Protein AF-Q4RWG4-F1 (afdb_monomer_lite)

InterPro domains:
  IPR033551 Dynein regulatory complex subunit 7 [PTHR35249] (1-152)
  IPR056291 Dynein regulatory complex subunit 7, MORN domain [PF24667] (21-151)
  IPR056292 Dynein regulatory complex subunit 7, C-terminal [PF24671] (231-308)

Radius of gyration: 29.11 Å; chains: 1; bounding box: 70×71×77 Å

pLDDT: mean 80.51, std 14.35, range [32.25, 97.0]

Sequence (309 aa):
MPQPWSRCIIISKKDLEQRYPGGKKVTHYKRAKLEKFGLYLQPDGLLTRLTTYKDLSCTEVELVKEWYQGRNDHLEHREFNQVLQVTTEHFQPGRRCHLLLHRFSESEHEMEFNSSARADSLVRRVLSKSAITETFKGRFDFLHYRQVTFSIPDGLSDVQHIPLKVDPSVKPLSRLALYRILQDLLKHENSAVENAKDSRNETAEQQEWQLDHVDDYLVPHLIDLDFPETLSPTDFDNIIAKCLQEFKESRKAVVNFLKEHHKKLREKQRWYQQNQDFLSKEAVEEYRDYCSEKTLILKVVQARLERYC

Secondary structure (DSSP, 8-state):
-PPPSS------HHHHHTTSGGGEEEEEETTEEEEEE-TTTSTT-EEEEEEEESSTTS-SEEEEEEEE-S-TT-EEEEEEETTTTEEEEEE-TT-GGGEEEEEE-SSEEEEEE-TTT-TT-EEEEEEETTEEEEEESS-TT---EEEEE-PPPSSS-----------TTPPPPPHHHHHHHHHHHHHHHHHHHHHHHHHHHHHHHHHHHHHHT---TTHHHHHTTT--SS--HHHHHHHHHHHHHHHHHHHHHHHHHHHHHHHHHHHHHHHHHHHGGG--HHHHHHHHHHHHHHHHHHHHHHHHHHH--

Structure (mmCIF, N/CA/C/O backbone):
data_AF-Q4RWG4-F1
#
_entry.id   AF-Q4RWG4-F1
#
loop_
_atom_site.group_PDB
_atom_site.id
_atom_site.type_symbol
_atom_site.label_atom_id
_atom_site.label_alt_id
_atom_site.label_comp_id
_atom_site.label_asym_id
_atom_site.label_entity_id
_atom_site.label_seq_id
_atom_site.pdbx_PDB_ins_code
_atom_site.Cartn_x
_atom_site.Cartn_y
_atom_site.Cartn_z
_atom_site.occupancy
_atom_site.B_iso_or_equiv
_atom_site.auth_seq_id
_atom_site.auth_comp_id
_atom_site.auth_asym_id
_atom_site.auth_atom_id
_atom_site.pdbx_PDB_model_num
ATOM 1 N N . MET A 1 1 ? 13.897 -24.418 34.667 1.00 61.41 1 MET A N 1
ATOM 2 C CA . MET A 1 1 ? 13.696 -23.023 35.124 1.00 61.41 1 MET A CA 1
ATOM 3 C C . MET A 1 1 ? 12.555 -22.986 36.135 1.00 61.41 1 MET A C 1
ATOM 5 O O . MET A 1 1 ? 11.675 -23.831 36.008 1.00 61.41 1 MET A O 1
ATOM 9 N N . PRO A 1 2 ? 12.552 -22.081 37.133 1.00 72.88 2 PRO A N 1
ATOM 10 C CA . PRO A 1 2 ? 11.379 -21.878 37.987 1.00 72.88 2 PRO A CA 1
ATOM 11 C C . PRO A 1 2 ? 10.200 -21.333 37.165 1.00 72.88 2 PRO A C 1
ATOM 13 O O . PRO A 1 2 ? 10.413 -20.708 36.125 1.00 72.88 2 PRO A O 1
ATOM 16 N N . GLN A 1 3 ? 8.965 -21.581 37.615 1.00 73.38 3 GLN A N 1
ATOM 17 C CA . GLN A 1 3 ? 7.780 -21.050 36.937 1.00 73.38 3 GLN A CA 1
ATOM 18 C C . GLN A 1 3 ? 7.801 -19.511 36.926 1.00 73.38 3 GLN A C 1
ATOM 20 O O . GLN A 1 3 ? 8.195 -18.900 37.927 1.00 73.38 3 GLN A O 1
ATOM 25 N N . PRO A 1 4 ? 7.386 -18.878 35.812 1.00 77.31 4 PRO A N 1
ATOM 26 C CA . PRO A 1 4 ? 7.241 -17.433 35.756 1.00 77.31 4 PRO A CA 1
ATOM 27 C C . PRO A 1 4 ? 6.240 -16.965 36.817 1.00 77.31 4 PRO A C 1
ATOM 29 O O . PRO A 1 4 ? 5.254 -17.634 37.119 1.00 77.31 4 PRO A O 1
ATOM 32 N N . TRP A 1 5 ? 6.520 -15.801 37.399 1.00 81.50 5 TRP A N 1
ATOM 33 C CA . TRP A 1 5 ? 5.761 -15.240 38.521 1.00 81.50 5 TRP A CA 1
ATOM 34 C C . TRP A 1 5 ? 4.376 -14.721 38.106 1.00 81.50 5 TRP A C 1
ATOM 36 O O . TRP A 1 5 ? 3.554 -14.380 38.954 1.00 81.50 5 TRP A O 1
ATOM 46 N N . SER A 1 6 ? 4.106 -14.673 36.802 1.00 82.50 6 SER A N 1
ATOM 47 C CA . SER A 1 6 ? 2.816 -14.339 36.217 1.00 82.50 6 SER A CA 1
ATOM 48 C C . SER A 1 6 ? 2.193 -15.559 35.543 1.00 82.50 6 SER A C 1
ATOM 50 O O . SER A 1 6 ? 2.868 -16.387 34.930 1.00 82.50 6 SER A O 1
ATOM 52 N N . ARG A 1 7 ? 0.863 -15.648 35.629 1.00 79.06 7 ARG A N 1
ATOM 53 C CA . ARG A 1 7 ? 0.085 -16.533 34.758 1.00 79.06 7 ARG A CA 1
ATOM 54 C C . ARG A 1 7 ? 0.130 -15.991 33.330 1.00 79.06 7 ARG A C 1
ATOM 56 O O . ARG A 1 7 ? 0.281 -14.785 33.133 1.00 79.06 7 ARG A O 1
ATOM 63 N N . CYS A 1 8 ? -0.029 -16.881 32.353 1.00 77.25 8 CYS A N 1
ATOM 64 C CA . CYS A 1 8 ? -0.222 -16.478 30.965 1.00 77.25 8 CYS A CA 1
ATOM 65 C C . CYS A 1 8 ? -1.399 -15.492 30.879 1.00 77.25 8 CYS A C 1
ATOM 67 O O . CYS A 1 8 ? -2.443 -15.712 31.500 1.00 77.25 8 CYS A O 1
ATOM 69 N N . ILE A 1 9 ? -1.206 -14.387 30.161 1.00 82.88 9 ILE A N 1
ATOM 70 C CA . ILE A 1 9 ? -2.263 -13.405 29.929 1.00 82.88 9 ILE A CA 1
ATOM 71 C C . ILE A 1 9 ? -3.159 -13.982 28.837 1.00 82.88 9 ILE A C 1
ATOM 73 O O . ILE A 1 9 ? -2.766 -14.036 27.677 1.00 82.88 9 ILE A O 1
ATOM 77 N N . ILE A 1 10 ? -4.356 -14.422 29.219 1.00 83.81 10 ILE A N 1
ATOM 78 C CA . ILE A 1 10 ? -5.364 -14.931 28.288 1.00 83.81 10 ILE A CA 1
ATOM 79 C C . ILE A 1 10 ? -6.312 -13.777 27.982 1.00 83.81 10 ILE A C 1
ATOM 81 O O . ILE A 1 10 ? -7.025 -13.312 28.870 1.00 83.81 10 ILE A O 1
ATOM 85 N N . ILE A 1 11 ? -6.301 -13.298 26.740 1.00 83.69 11 ILE A N 1
ATOM 86 C CA . ILE A 1 11 ? -7.230 -12.268 26.271 1.00 83.69 11 ILE A CA 1
ATOM 87 C C . ILE A 1 11 ? -8.361 -12.982 25.540 1.00 83.69 11 ILE A C 1
ATOM 89 O O . ILE A 1 11 ? -8.136 -13.591 24.496 1.00 83.69 11 ILE A O 1
ATOM 93 N N . SER A 1 12 ? -9.577 -12.937 26.084 1.00 86.06 12 SER A N 1
ATOM 94 C CA . SER A 1 12 ? -10.712 -13.592 25.435 1.00 86.06 12 SER A CA 1
ATOM 95 C C . SER A 1 12 ? -11.192 -12.793 24.220 1.00 86.06 12 SER A C 1
ATOM 97 O O . SER A 1 12 ? -11.030 -11.573 24.149 1.00 86.06 12 SER A O 1
ATOM 99 N N . LYS A 1 13 ? -11.876 -13.455 23.278 1.00 83.75 13 LYS A N 1
ATOM 100 C CA . LYS A 1 13 ? -12.550 -12.772 22.158 1.00 83.75 13 LYS A CA 1
ATOM 101 C C . LYS A 1 13 ? -13.472 -11.647 22.644 1.00 83.75 13 LYS A C 1
ATOM 103 O O . LYS A 1 13 ? -13.486 -10.564 22.069 1.00 83.75 13 LYS A O 1
ATOM 108 N N . LYS A 1 14 ? -14.189 -11.888 23.744 1.00 84.25 14 LYS A N 1
ATOM 109 C CA . LYS A 1 14 ? -15.074 -10.902 24.368 1.00 84.25 14 LYS A CA 1
ATOM 110 C C . LYS A 1 14 ? -14.303 -9.669 24.847 1.00 84.25 14 LYS A C 1
ATOM 112 O O . LYS A 1 14 ? -14.788 -8.560 24.666 1.00 84.25 14 LYS A O 1
ATOM 117 N N . ASP A 1 15 ? -13.103 -9.840 25.401 1.00 83.75 15 ASP A N 1
ATOM 118 C CA . ASP A 1 15 ? -12.259 -8.715 25.830 1.00 83.75 15 ASP A CA 1
ATOM 119 C C . ASP A 1 15 ? -11.756 -7.895 24.632 1.00 83.75 15 ASP A C 1
ATOM 121 O O . ASP A 1 15 ? -11.675 -6.668 24.703 1.00 83.75 15 ASP A O 1
ATOM 125 N N . LEU A 1 16 ? -11.472 -8.555 23.504 1.00 82.12 16 LEU A N 1
ATOM 126 C CA . LEU A 1 16 ? -11.077 -7.899 22.253 1.00 82.12 16 LEU A CA 1
ATOM 127 C C . LEU A 1 16 ? -12.228 -7.093 21.628 1.00 82.12 16 LEU A C 1
ATOM 129 O O . LEU A 1 16 ? -12.019 -5.958 21.187 1.00 82.12 16 LEU A O 1
ATOM 133 N N . GLU A 1 17 ? -13.445 -7.640 21.645 1.00 81.38 17 GLU A N 1
ATOM 134 C CA . GLU A 1 17 ? -14.670 -6.951 21.213 1.00 81.38 17 GLU A CA 1
ATOM 135 C C . GLU A 1 17 ? -15.006 -5.769 22.143 1.00 81.38 17 GLU A C 1
ATOM 137 O O . GLU A 1 17 ? -15.404 -4.694 21.686 1.00 81.38 17 GLU A O 1
ATOM 142 N N . GLN A 1 18 ? -14.801 -5.940 23.454 1.00 83.62 18 GLN A N 1
ATOM 143 C CA . GLN A 1 18 ? -15.092 -4.948 24.498 1.00 83.62 18 GLN A CA 1
ATOM 144 C C . GLN A 1 18 ? -13.932 -3.989 24.790 1.00 83.62 18 GLN A C 1
ATOM 146 O O . GLN A 1 18 ? -14.023 -3.183 25.720 1.00 83.62 18 GLN A O 1
ATOM 151 N N . ARG A 1 19 ? -12.874 -3.997 23.966 1.00 84.75 19 ARG A N 1
ATOM 152 C CA . ARG A 1 19 ? -11.732 -3.071 24.069 1.00 84.75 19 ARG A CA 1
ATOM 153 C C . ARG A 1 19 ? -12.166 -1.606 24.177 1.00 84.75 19 ARG A C 1
ATOM 155 O O . ARG A 1 19 ? -11.495 -0.803 24.826 1.00 84.75 19 ARG A O 1
ATOM 162 N N . TYR A 1 20 ? -13.285 -1.259 23.541 1.00 86.75 20 TYR A N 1
ATOM 163 C CA . TYR A 1 20 ? -13.966 0.018 23.711 1.00 86.75 20 TYR A CA 1
ATOM 164 C C . TYR A 1 20 ? -15.349 -0.216 24.334 1.00 86.75 20 TYR A C 1
ATOM 166 O O . TYR A 1 20 ? -16.101 -1.041 23.812 1.00 86.75 20 TYR A O 1
ATOM 174 N N . PRO A 1 21 ? -15.732 0.510 25.402 1.00 82.19 21 PRO A N 1
ATOM 175 C CA . PRO A 1 21 ? -17.089 0.444 25.938 1.00 8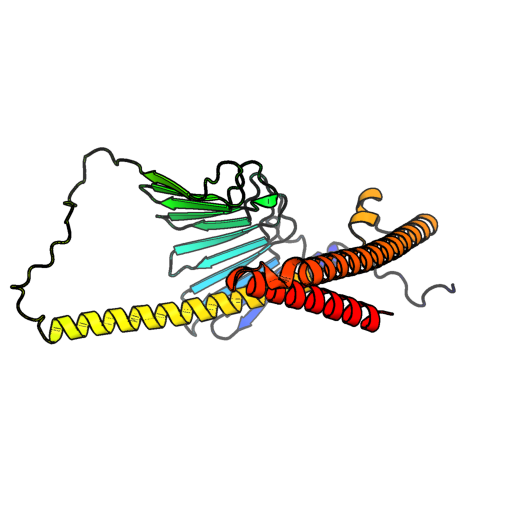2.19 21 PRO A CA 1
ATOM 176 C C . PRO A 1 21 ? -18.118 0.763 24.844 1.00 82.19 21 PRO A C 1
ATOM 178 O O . PRO A 1 21 ? -18.037 1.807 24.203 1.00 82.19 21 PRO A O 1
ATOM 181 N N . GLY A 1 22 ? -19.060 -0.152 24.594 1.00 81.69 22 GLY A N 1
ATOM 182 C CA . GLY A 1 22 ? -20.017 -0.037 23.484 1.00 81.69 22 GLY A CA 1
ATOM 183 C C . GLY A 1 22 ? -19.465 -0.442 22.109 1.00 81.69 22 GLY A C 1
ATOM 184 O O . GLY A 1 22 ? -20.112 -0.187 21.097 1.00 81.69 22 GLY A O 1
ATOM 185 N N . GLY A 1 23 ? -18.278 -1.054 22.052 1.00 85.38 23 GLY A N 1
ATOM 186 C CA . GLY A 1 23 ? -17.684 -1.624 20.839 1.00 85.38 23 GLY A CA 1
ATOM 187 C C . GLY A 1 23 ? -17.032 -0.612 19.891 1.00 85.38 23 GLY A C 1
ATOM 188 O O . GLY A 1 23 ? -16.420 -0.992 18.891 1.00 85.38 23 GLY A O 1
ATOM 189 N N . LYS A 1 24 ? -17.122 0.684 20.201 1.00 90.94 24 LYS A N 1
ATOM 190 C CA . LYS A 1 24 ? -16.589 1.766 19.374 1.00 90.94 24 LYS A CA 1
ATOM 191 C C . LYS A 1 24 ? -16.079 2.912 20.235 1.00 90.94 24 LYS A C 1
ATOM 193 O O . LYS A 1 24 ? -16.714 3.308 21.207 1.00 90.94 24 LYS A O 1
ATOM 198 N N . LYS A 1 25 ? -14.963 3.506 19.827 1.00 91.44 25 LYS A N 1
ATOM 199 C CA . LYS A 1 25 ? -14.440 4.762 20.364 1.00 91.44 25 LYS A CA 1
ATOM 200 C C . LYS A 1 25 ? -14.394 5.808 19.259 1.00 91.44 25 LYS A C 1
ATOM 202 O O . LYS A 1 25 ? -13.900 5.534 18.171 1.00 91.44 25 LYS A O 1
ATOM 207 N N . VAL A 1 26 ? -14.881 7.011 19.551 1.00 94.56 26 VAL A N 1
ATOM 208 C CA . VAL A 1 26 ? -14.825 8.152 18.629 1.00 94.56 26 VAL A CA 1
ATOM 209 C C . VAL A 1 26 ? -14.030 9.278 19.274 1.00 94.56 26 VAL A C 1
ATOM 211 O O . VAL A 1 26 ? -14.334 9.688 20.392 1.00 94.56 26 VAL A O 1
ATOM 214 N N . THR A 1 27 ? -13.032 9.786 18.559 1.00 90.50 27 THR A N 1
ATOM 215 C CA . THR A 1 27 ? -12.227 10.942 18.955 1.00 90.50 27 THR A CA 1
ATOM 216 C C . THR A 1 27 ? -12.373 12.028 17.896 1.00 90.50 27 THR A C 1
ATOM 218 O O . THR A 1 27 ? -12.148 11.778 16.713 1.00 90.50 27 THR A O 1
ATOM 221 N N . HIS A 1 28 ? -12.735 13.238 18.315 1.00 91.88 28 HIS A N 1
ATOM 222 C CA . HIS A 1 28 ? -12.809 14.399 17.431 1.00 91.88 28 HIS A CA 1
ATOM 223 C C . HIS A 1 28 ? -11.520 15.214 17.553 1.00 91.88 28 HIS A C 1
ATOM 225 O O . HIS A 1 28 ? -11.068 15.515 18.657 1.00 91.88 28 HIS A O 1
ATOM 231 N N . TYR A 1 29 ? -10.945 15.566 16.411 1.00 89.88 29 TYR A N 1
ATOM 232 C CA . TYR A 1 29 ? -9.781 16.429 16.267 1.00 89.88 29 TYR A CA 1
ATOM 233 C C . TYR A 1 29 ? -10.178 17.689 15.495 1.00 89.88 29 TYR A C 1
ATOM 235 O O . TYR A 1 29 ? -11.280 17.801 14.954 1.00 89.88 29 TYR A O 1
ATOM 243 N N . LYS A 1 30 ? -9.259 18.652 15.400 1.00 87.31 30 LYS A N 1
ATOM 244 C CA . LYS A 1 30 ? -9.456 19.817 14.537 1.00 87.31 30 LYS A CA 1
ATOM 245 C C . LYS A 1 30 ? -9.584 19.345 13.083 1.00 87.31 30 LYS A C 1
ATOM 247 O O . LYS A 1 30 ? -8.613 18.833 12.536 1.00 87.31 30 LYS A O 1
ATOM 252 N N . ARG A 1 31 ? -10.763 19.538 12.477 1.00 89.81 31 ARG A N 1
ATOM 253 C CA . ARG A 1 31 ? -11.094 19.126 11.096 1.00 89.81 31 ARG A CA 1
ATOM 254 C C . ARG A 1 31 ? -10.992 17.619 10.829 1.00 89.81 31 ARG A C 1
ATOM 256 O O . ARG A 1 31 ? -10.836 17.213 9.681 1.00 89.81 31 ARG A O 1
ATOM 263 N N . ALA A 1 32 ? -11.070 16.776 11.856 1.00 92.12 32 ALA A N 1
ATOM 264 C CA . ALA A 1 32 ? -11.039 15.334 11.651 1.00 92.12 32 ALA A CA 1
ATOM 265 C C . ALA A 1 32 ? -11.825 14.573 12.718 1.00 92.12 32 ALA A C 1
ATOM 267 O O . ALA A 1 32 ? -11.959 15.006 13.862 1.00 92.12 32 ALA A O 1
ATOM 268 N N . LYS A 1 33 ? -12.321 13.401 12.341 1.00 93.56 33 LYS A N 1
ATOM 269 C CA . LYS A 1 33 ? -13.033 12.464 13.203 1.00 93.56 33 LYS A CA 1
ATOM 270 C C . LYS A 1 33 ? -12.395 11.090 13.050 1.00 93.56 33 LYS A C 1
ATOM 272 O O . LYS A 1 33 ? -12.353 10.544 11.952 1.00 93.56 33 LYS A O 1
ATOM 277 N N . LEU A 1 34 ? -11.908 10.541 14.157 1.00 94.62 34 LEU A N 1
ATOM 278 C CA . LEU A 1 34 ? -11.309 9.214 14.223 1.00 94.62 34 LEU A CA 1
ATOM 279 C C . LEU A 1 34 ? -12.261 8.256 14.931 1.00 94.62 34 LEU A C 1
ATOM 281 O O . LEU A 1 34 ? -12.650 8.482 16.077 1.00 94.62 34 LEU A O 1
ATOM 285 N N . GLU A 1 35 ? -12.604 7.167 14.265 1.00 94.44 35 GLU A N 1
ATOM 286 C CA . GLU A 1 35 ? -13.435 6.090 14.781 1.00 94.44 35 GLU A CA 1
ATOM 287 C C . GLU A 1 35 ? -12.579 4.828 14.894 1.00 94.44 35 GLU A C 1
ATOM 289 O O . GLU A 1 35 ? -11.915 4.442 13.937 1.00 94.44 35 GLU A O 1
ATOM 294 N N . LYS A 1 36 ? -12.579 4.196 16.068 1.00 91.81 36 LYS A N 1
ATOM 295 C CA . LYS A 1 36 ? -11.930 2.906 16.317 1.00 91.81 36 LYS A CA 1
ATOM 296 C C . LYS A 1 36 ? -12.975 1.900 16.766 1.00 91.81 36 LYS A C 1
ATOM 298 O O . LYS A 1 36 ? -13.802 2.222 17.621 1.00 91.81 36 LYS A O 1
ATOM 303 N N . PHE A 1 37 ? -12.926 0.700 16.217 1.00 89.44 37 PHE A N 1
ATOM 304 C CA . PHE A 1 37 ? -13.869 -0.379 16.482 1.00 89.44 37 PHE A CA 1
ATOM 305 C C . PHE A 1 37 ? -13.174 -1.518 17.233 1.00 89.44 37 PHE A C 1
ATOM 307 O O . PHE A 1 37 ? -11.961 -1.706 17.120 1.00 89.44 37 PHE A O 1
ATOM 314 N N . GLY A 1 38 ? -13.934 -2.240 18.059 1.00 81.31 38 GLY A N 1
ATOM 315 C CA . GLY A 1 38 ? -13.459 -3.470 18.688 1.00 81.31 38 GLY A CA 1
ATOM 316 C C . GLY A 1 38 ? -13.112 -4.520 17.632 1.00 81.31 38 GLY A C 1
ATOM 317 O O . GLY A 1 38 ? -13.759 -4.597 16.585 1.00 81.31 38 GLY A O 1
ATOM 318 N N . LEU A 1 39 ? -12.093 -5.332 17.908 1.00 80.19 39 LEU A N 1
ATOM 319 C CA . LEU A 1 39 ? -11.709 -6.432 17.021 1.00 80.19 39 LEU A CA 1
ATOM 320 C C . LEU A 1 39 ? -12.876 -7.418 16.898 1.00 80.19 39 LEU A C 1
ATOM 322 O O . LEU A 1 39 ? -13.574 -7.668 17.878 1.00 80.19 39 LEU A O 1
ATOM 326 N N . TYR A 1 40 ? -13.083 -7.966 15.700 1.00 74.75 40 TYR A N 1
ATOM 327 C CA . TYR A 1 40 ? -14.143 -8.941 15.382 1.00 74.75 40 TYR A CA 1
ATOM 328 C C . TYR A 1 40 ? -15.590 -8.458 15.554 1.00 74.75 40 TYR A C 1
ATOM 330 O O . TYR A 1 40 ? -16.517 -9.230 15.318 1.00 74.75 40 TYR A O 1
ATOM 338 N N . LEU A 1 41 ? -15.804 -7.194 15.926 1.00 78.31 41 LEU A N 1
ATOM 339 C CA . LEU A 1 41 ? -17.144 -6.635 16.083 1.00 78.31 41 LEU A CA 1
ATOM 340 C C . LEU A 1 41 ? -17.775 -6.269 14.734 1.00 78.31 41 LEU A C 1
ATOM 342 O O . LEU A 1 41 ? -18.982 -6.405 14.544 1.00 78.31 41 LEU A O 1
ATOM 346 N N . GLN A 1 42 ? -16.962 -5.766 13.804 1.00 82.12 42 GLN A N 1
ATOM 347 C CA . GLN A 1 42 ? -17.404 -5.383 12.470 1.00 82.12 42 GLN A CA 1
ATOM 348 C C . GLN A 1 42 ? -17.276 -6.589 11.517 1.00 82.12 42 GLN A C 1
ATOM 350 O O . GLN A 1 42 ? -16.177 -7.130 11.373 1.00 82.12 42 GLN A O 1
ATOM 355 N N . PRO A 1 43 ? -18.362 -7.027 10.847 1.00 82.06 43 PRO A N 1
ATOM 356 C CA . PRO A 1 43 ? -18.324 -8.189 9.954 1.00 82.06 43 PRO A CA 1
ATOM 357 C C . PRO A 1 43 ? -17.504 -7.948 8.677 1.00 82.06 43 PRO A C 1
ATOM 359 O O . PRO A 1 43 ? -17.097 -8.899 8.018 1.00 82.06 43 PRO A O 1
ATOM 362 N N . ASP A 1 44 ? -17.264 -6.687 8.319 1.00 84.00 44 ASP A N 1
ATOM 363 C CA . ASP A 1 44 ? -16.449 -6.275 7.175 1.00 84.00 44 ASP A CA 1
ATOM 364 C C . ASP A 1 44 ? -14.946 -6.176 7.503 1.00 84.00 44 ASP A C 1
ATOM 366 O O . ASP A 1 44 ? -14.149 -5.889 6.606 1.00 84.00 44 ASP A O 1
ATOM 370 N N . GLY A 1 45 ? -14.554 -6.420 8.758 1.00 87.19 45 GLY A N 1
ATOM 371 C CA . GLY A 1 45 ? -13.173 -6.330 9.226 1.00 87.19 45 GLY A CA 1
ATOM 372 C C . GLY A 1 45 ? -12.676 -4.903 9.469 1.00 87.19 45 GLY A C 1
ATOM 373 O O . GLY A 1 45 ? -11.477 -4.732 9.673 1.00 87.19 45 GLY A O 1
ATOM 374 N N . LEU A 1 46 ? -13.539 -3.879 9.441 1.00 92.69 46 LEU A N 1
ATOM 375 C CA . LEU A 1 46 ? -13.140 -2.489 9.678 1.00 92.69 46 LEU A CA 1
ATOM 376 C C . LEU A 1 46 ? -12.696 -2.280 11.133 1.00 92.69 46 LEU A C 1
ATOM 378 O O . LEU A 1 46 ? -13.441 -2.548 12.075 1.00 92.69 46 LEU A O 1
ATOM 382 N N . LEU A 1 47 ? -11.496 -1.736 11.325 1.00 90.56 47 LEU A N 1
ATOM 383 C CA . LEU A 1 47 ? -10.951 -1.441 12.653 1.00 90.56 47 LEU A CA 1
ATOM 384 C C . LEU A 1 47 ? -10.856 0.041 12.939 1.00 90.56 47 LEU A C 1
ATOM 386 O O . LEU A 1 47 ? -11.124 0.477 14.059 1.00 90.56 47 LEU A O 1
ATOM 390 N N . THR A 1 48 ? -10.446 0.817 11.944 1.00 92.31 48 THR A N 1
ATOM 391 C CA . THR A 1 48 ? -10.236 2.251 12.106 1.00 92.31 48 THR A CA 1
ATOM 392 C C . THR A 1 48 ? -10.773 2.986 10.895 1.00 92.31 48 THR A C 1
ATOM 394 O O . THR A 1 48 ? -10.536 2.576 9.764 1.00 92.31 48 THR A O 1
ATOM 397 N N . ARG A 1 49 ? -11.471 4.094 11.136 1.00 96.19 49 ARG A N 1
ATOM 398 C CA . ARG A 1 49 ? -11.879 5.048 10.108 1.00 96.19 49 ARG A CA 1
ATOM 399 C C . ARG A 1 49 ? -11.456 6.447 10.524 1.00 96.19 49 ARG A C 1
ATOM 401 O O . ARG A 1 49 ? -11.814 6.912 11.604 1.00 96.19 49 ARG A O 1
ATOM 408 N N . LEU A 1 50 ? -10.719 7.127 9.660 1.00 95.38 50 LEU A N 1
ATOM 409 C CA . LEU A 1 50 ? -10.360 8.529 9.795 1.00 95.38 50 LEU A CA 1
ATOM 410 C C . LEU A 1 50 ? -11.097 9.324 8.722 1.00 95.38 50 LEU A C 1
ATOM 412 O O . LEU A 1 50 ? -10.916 9.093 7.534 1.00 95.38 50 LEU A O 1
ATOM 416 N N . THR A 1 51 ? -11.927 10.268 9.141 1.00 95.00 51 THR A N 1
ATOM 417 C CA . THR A 1 51 ? -12.597 11.222 8.254 1.00 95.00 51 THR A CA 1
ATOM 418 C C . THR A 1 51 ? -11.973 12.590 8.459 1.00 95.00 51 THR A C 1
ATOM 420 O O . THR A 1 51 ? -11.978 13.091 9.584 1.00 95.00 51 THR A O 1
ATOM 423 N N . THR A 1 52 ? -11.440 13.197 7.406 1.00 93.62 52 THR A N 1
ATOM 424 C CA . THR A 1 52 ? -10.981 14.589 7.421 1.00 93.62 52 THR A CA 1
ATOM 425 C C . THR A 1 52 ? -11.994 15.482 6.718 1.00 93.62 52 THR A C 1
ATOM 427 O O . THR A 1 52 ? -12.733 15.041 5.834 1.00 93.62 52 THR A O 1
ATOM 430 N N . TYR A 1 53 ? -12.046 16.741 7.138 1.00 92.12 53 TYR A N 1
ATOM 431 C CA . TYR A 1 53 ? -13.010 17.723 6.661 1.00 92.12 53 TYR A CA 1
ATOM 432 C C . TYR A 1 53 ? -12.307 18.974 6.135 1.00 92.12 53 TYR A C 1
ATOM 434 O O . TYR A 1 53 ? -11.265 19.402 6.653 1.00 92.12 53 TYR A O 1
ATOM 442 N N . LYS A 1 54 ? -12.909 19.620 5.137 1.00 91.06 54 LYS A N 1
ATOM 443 C CA . LYS A 1 54 ? -12.407 20.893 4.597 1.00 91.06 54 LYS A CA 1
ATOM 444 C C . LYS A 1 54 ? -12.556 22.034 5.594 1.00 91.06 54 LYS A C 1
ATOM 446 O O . LYS A 1 54 ? -11.696 22.908 5.693 1.00 91.06 54 LYS A O 1
ATOM 451 N N . ASP A 1 55 ? -13.642 22.011 6.347 1.00 89.94 55 ASP A N 1
ATOM 452 C CA . ASP A 1 55 ? -14.085 23.084 7.214 1.00 89.94 55 ASP A CA 1
ATOM 453 C C . ASP A 1 55 ? -13.888 22.755 8.700 1.00 89.94 55 ASP A C 1
ATOM 455 O O . ASP A 1 55 ? -13.849 21.601 9.125 1.00 89.94 55 ASP A O 1
ATOM 459 N N . LEU A 1 56 ? -13.779 23.803 9.522 1.00 89.00 56 LEU A N 1
ATOM 460 C CA . LEU A 1 56 ? -13.698 23.668 10.983 1.00 89.00 56 LEU A CA 1
ATOM 461 C C . LEU A 1 56 ? -15.011 23.175 11.602 1.00 89.00 56 LEU A C 1
ATOM 463 O O . LEU A 1 56 ? -14.978 22.611 12.693 1.00 89.00 56 LEU A O 1
ATOM 467 N N . SER A 1 57 ? -16.138 23.381 10.919 1.00 86.81 57 SER A N 1
ATOM 468 C CA . SER A 1 57 ? -17.456 22.886 11.321 1.00 86.81 57 SER A CA 1
ATOM 469 C C . SER A 1 57 ? -17.684 21.405 10.995 1.00 86.81 57 SER A C 1
ATOM 471 O O . SER A 1 57 ? -18.713 20.869 11.399 1.00 86.81 57 SER A O 1
ATOM 473 N N . CYS A 1 58 ? -16.729 20.728 10.343 1.00 87.62 58 CYS A N 1
ATOM 474 C CA . CYS A 1 58 ? -16.797 19.305 9.995 1.00 87.62 58 CYS A CA 1
ATOM 475 C C . CYS A 1 58 ? -18.064 18.926 9.201 1.00 87.62 58 CYS A C 1
ATOM 477 O O . CYS A 1 58 ? -18.699 17.907 9.482 1.00 87.62 58 CYS A O 1
ATOM 479 N N . THR A 1 59 ? -18.445 19.754 8.228 1.00 89.75 59 THR A N 1
ATOM 480 C CA . THR A 1 59 ? -19.625 19.542 7.373 1.00 89.75 59 THR A CA 1
ATOM 481 C C . THR A 1 59 ? -19.265 18.934 6.022 1.00 89.75 59 THR A C 1
ATOM 483 O O . THR A 1 59 ? -19.999 18.080 5.525 1.00 89.75 59 THR A O 1
ATOM 486 N N . GLU A 1 60 ? -18.115 19.299 5.454 1.00 91.25 60 GLU A N 1
ATOM 487 C CA . GLU A 1 60 ? -17.674 18.840 4.138 1.00 91.25 60 GLU A CA 1
ATOM 488 C C . GLU A 1 60 ? -16.529 17.837 4.272 1.00 91.25 60 GLU A C 1
ATOM 490 O O . GLU A 1 60 ? -15.400 18.198 4.610 1.00 91.25 60 GLU A O 1
ATOM 495 N N . VAL A 1 61 ? -16.817 16.564 3.989 1.00 94.06 61 VAL A N 1
ATOM 496 C CA . VAL A 1 61 ? -15.807 15.498 3.992 1.00 94.06 61 VAL A CA 1
ATOM 497 C C . VAL A 1 61 ? -14.817 15.713 2.847 1.00 94.06 61 VAL A C 1
ATOM 499 O O . VAL A 1 61 ? -15.204 15.916 1.697 1.00 94.06 61 VAL A O 1
ATOM 502 N N . GLU A 1 62 ? -13.532 15.651 3.172 1.00 92.00 62 GLU A N 1
ATOM 503 C CA . GLU A 1 62 ? -12.420 15.771 2.231 1.00 92.00 62 GLU A CA 1
ATOM 504 C C . GLU A 1 62 ? -11.858 14.394 1.869 1.00 92.00 62 GLU A C 1
ATOM 506 O O . GLU A 1 62 ? -11.796 14.032 0.692 1.00 92.00 62 GLU A O 1
ATOM 511 N N . LEU A 1 63 ? -11.500 13.610 2.888 1.00 92.94 63 LEU A N 1
ATOM 512 C CA . LEU A 1 63 ? -10.884 12.297 2.746 1.00 92.94 63 LEU A CA 1
ATOM 513 C C . LEU A 1 63 ? -11.433 11.345 3.810 1.00 92.94 63 LEU A C 1
ATOM 515 O O . LEU A 1 63 ? -11.582 11.708 4.979 1.00 92.94 63 LEU A O 1
ATOM 519 N N . VAL A 1 64 ? -11.692 10.105 3.414 1.00 96.31 64 VAL A N 1
ATOM 520 C CA . VAL A 1 64 ? -11.998 9.004 4.329 1.00 96.31 64 VAL A CA 1
ATOM 521 C C . VAL A 1 64 ? -10.920 7.942 4.172 1.00 96.31 64 VAL A C 1
ATOM 523 O O . VAL A 1 64 ? -10.803 7.355 3.104 1.00 96.31 64 VAL A O 1
ATOM 526 N N . LYS A 1 65 ? -10.141 7.687 5.223 1.00 96.06 65 LYS A N 1
ATOM 527 C CA . LYS A 1 65 ? -9.207 6.558 5.293 1.00 96.06 65 LYS A CA 1
ATOM 528 C C . LYS A 1 65 ? -9.783 5.466 6.188 1.00 96.06 65 LYS A C 1
ATOM 530 O O . LYS A 1 65 ? -10.265 5.753 7.285 1.00 96.06 65 LYS A O 1
ATOM 535 N N . GLU A 1 66 ? -9.740 4.228 5.734 1.00 95.94 66 GLU A N 1
ATOM 536 C CA . GLU A 1 66 ? -10.259 3.051 6.425 1.00 95.94 66 GLU A CA 1
ATOM 537 C C . GLU A 1 66 ? -9.178 1.979 6.501 1.00 95.94 66 GLU A C 1
ATOM 539 O O . GLU A 1 66 ? -8.524 1.709 5.499 1.00 95.94 66 GLU A O 1
ATOM 544 N N . TRP A 1 67 ? -9.023 1.352 7.665 1.00 95.00 67 TRP A N 1
ATOM 545 C CA . TRP A 1 67 ? -8.100 0.240 7.893 1.00 95.00 67 TRP A CA 1
ATOM 546 C C . TRP A 1 67 ? -8.872 -0.993 8.329 1.00 95.00 67 TRP A C 1
ATOM 548 O O . TRP A 1 67 ? -9.719 -0.927 9.231 1.00 95.00 67 TRP A O 1
ATOM 558 N N . TYR A 1 68 ? -8.537 -2.112 7.710 1.00 91.88 68 TYR A N 1
ATOM 559 C CA . TYR A 1 68 ? -9.217 -3.383 7.826 1.00 91.88 68 TYR A CA 1
ATOM 560 C C . TYR A 1 68 ? -8.258 -4.476 8.302 1.00 91.88 68 TYR A C 1
ATOM 562 O O . TYR A 1 68 ? -7.050 -4.410 8.090 1.00 91.88 68 TYR A O 1
ATOM 570 N N . GLN A 1 69 ? -8.809 -5.516 8.921 1.00 89.31 69 GLN A N 1
ATOM 571 C CA . GLN A 1 69 ? -8.063 -6.708 9.310 1.00 89.31 69 GLN A CA 1
ATOM 572 C C . GLN A 1 69 ? -8.895 -7.967 9.068 1.00 89.31 69 GLN A C 1
ATOM 574 O O . GLN A 1 69 ? -10.108 -7.976 9.275 1.00 89.31 69 GLN A O 1
ATOM 579 N N . GLY A 1 70 ? -8.232 -9.047 8.647 1.00 83.06 70 GLY A N 1
ATOM 580 C CA . GLY A 1 70 ? -8.857 -10.369 8.529 1.00 83.06 70 GLY A CA 1
ATOM 581 C C . GLY A 1 70 ? -9.868 -10.495 7.388 1.00 83.06 70 GLY A C 1
ATOM 582 O O . GLY A 1 70 ? -10.735 -11.365 7.428 1.00 83.06 70 GLY A O 1
ATOM 583 N N . ARG A 1 71 ? -9.788 -9.630 6.370 1.00 86.88 71 ARG A N 1
ATOM 584 C CA . ARG A 1 71 ? -10.658 -9.718 5.195 1.00 86.88 71 ARG A CA 1
ATOM 585 C C . ARG A 1 71 ? -10.183 -10.794 4.222 1.00 86.88 71 ARG A C 1
ATOM 587 O O . ARG A 1 71 ? -9.013 -10.841 3.856 1.00 86.88 71 ARG A O 1
ATOM 594 N N . ASN A 1 72 ? -11.123 -11.579 3.696 1.00 86.12 72 ASN A N 1
ATOM 595 C CA . ASN A 1 72 ? -10.847 -12.624 2.697 1.00 86.12 72 ASN A CA 1
ATOM 596 C C . ASN A 1 72 ? -10.243 -12.076 1.393 1.00 86.12 72 ASN A C 1
ATOM 598 O O . ASN A 1 72 ? -9.508 -12.765 0.685 1.00 86.12 72 ASN A O 1
ATOM 602 N N . ASP A 1 73 ? -10.571 -10.832 1.048 1.00 85.81 73 ASP A N 1
ATOM 603 C CA . ASP A 1 73 ? -10.064 -10.158 -0.143 1.00 85.81 73 ASP A CA 1
ATOM 604 C C . ASP A 1 73 ? -8.691 -9.503 0.084 1.00 85.81 73 ASP A C 1
ATOM 606 O O . ASP A 1 73 ? -8.147 -8.916 -0.847 1.00 85.81 73 ASP A O 1
ATOM 610 N N . HIS A 1 74 ? -8.101 -9.652 1.275 1.00 88.88 74 HIS A N 1
ATOM 611 C CA . HIS A 1 74 ? -6.802 -9.087 1.640 1.00 88.88 74 HIS A CA 1
ATOM 612 C C . HIS A 1 74 ? -6.762 -7.550 1.578 1.00 88.88 74 HIS A C 1
ATOM 614 O O . HIS A 1 74 ? -5.676 -6.983 1.528 1.00 88.88 74 HIS A O 1
ATOM 620 N N . LEU A 1 75 ? -7.915 -6.861 1.561 1.00 92.62 75 LEU A N 1
ATOM 621 C CA . LEU A 1 75 ? -7.953 -5.400 1.659 1.00 92.62 75 LEU A CA 1
ATOM 622 C C . LEU A 1 75 ? -7.435 -4.991 3.037 1.00 92.62 75 LEU A C 1
ATOM 624 O O . LEU A 1 75 ? -7.999 -5.391 4.055 1.00 92.62 75 LEU A O 1
ATOM 628 N N . GLU A 1 76 ? -6.368 -4.205 3.042 1.00 93.19 76 GLU A N 1
ATOM 629 C CA . GLU A 1 76 ? -5.723 -3.715 4.255 1.00 93.19 76 GLU A CA 1
ATOM 630 C C . GLU A 1 76 ? -6.198 -2.310 4.586 1.00 93.19 76 GLU A C 1
ATOM 632 O O . GLU A 1 76 ? -6.641 -2.043 5.699 1.00 93.19 76 GLU A O 1
ATOM 637 N N . HIS A 1 77 ? -6.147 -1.408 3.609 1.00 94.50 77 HIS A N 1
ATOM 638 C CA . HIS A 1 77 ? -6.646 -0.059 3.786 1.00 94.50 77 HIS A CA 1
ATOM 639 C C . HIS A 1 77 ? -7.248 0.499 2.501 1.00 94.50 77 HIS A C 1
ATOM 641 O O . HIS A 1 77 ? -6.900 0.108 1.385 1.00 94.50 77 HIS A O 1
ATOM 647 N N . ARG A 1 78 ? -8.195 1.418 2.675 1.00 96.62 78 ARG A N 1
ATOM 648 C CA . ARG A 1 78 ? -8.879 2.135 1.602 1.00 96.62 78 ARG A CA 1
ATOM 649 C C . ARG A 1 78 ? -8.855 3.619 1.905 1.00 96.62 78 ARG A C 1
ATOM 651 O O . ARG A 1 78 ? -9.154 4.034 3.021 1.00 96.62 78 ARG A O 1
ATOM 658 N N . GLU A 1 79 ? -8.573 4.416 0.893 1.00 96.62 79 GLU A N 1
ATOM 659 C CA . GLU A 1 79 ? -8.655 5.865 0.943 1.00 96.62 79 GLU A CA 1
ATOM 660 C C . GLU A 1 79 ? -9.664 6.348 -0.087 1.00 96.62 79 GLU A C 1
ATOM 662 O O . GLU A 1 79 ? -9.590 5.995 -1.260 1.00 96.62 79 GLU A O 1
ATOM 667 N N . PHE A 1 80 ? -10.615 7.165 0.341 1.00 96.06 80 PHE A N 1
ATOM 668 C CA . PHE A 1 80 ? -11.605 7.764 -0.532 1.00 96.06 80 PHE A CA 1
ATOM 669 C C . PHE A 1 80 ? -11.516 9.279 -0.454 1.00 96.06 80 PHE A C 1
ATOM 671 O O . PHE A 1 80 ? -11.863 9.889 0.561 1.00 96.06 80 PHE A O 1
ATOM 678 N N . ASN A 1 81 ? -11.030 9.885 -1.533 1.00 93.12 81 ASN A N 1
ATOM 679 C CA . ASN A 1 81 ? -10.950 11.327 -1.677 1.00 93.12 81 ASN A CA 1
ATOM 680 C C . ASN A 1 81 ? -12.248 11.838 -2.309 1.00 93.12 81 ASN A C 1
ATOM 682 O O . ASN A 1 81 ? -12.468 11.700 -3.515 1.00 93.12 81 ASN A O 1
ATOM 686 N N . GLN A 1 82 ? -13.093 12.465 -1.493 1.00 92.19 82 GLN A N 1
ATOM 687 C CA . GLN A 1 82 ? -14.390 12.993 -1.918 1.00 92.19 82 GLN A CA 1
ATOM 688 C C . GLN A 1 82 ? -14.235 14.172 -2.892 1.00 92.19 82 GLN A C 1
ATOM 690 O O . GLN A 1 82 ? -15.116 14.427 -3.709 1.00 92.19 82 GLN A O 1
ATOM 695 N N . VAL A 1 83 ? -13.129 14.913 -2.834 1.00 88.69 83 VAL A N 1
ATOM 696 C CA . VAL A 1 83 ? -12.903 16.075 -3.709 1.00 88.69 83 VAL A CA 1
ATOM 697 C C . VAL A 1 83 ? -12.566 15.631 -5.123 1.00 88.69 83 VAL A C 1
ATOM 699 O O . VAL A 1 83 ? -13.100 16.172 -6.085 1.00 88.69 83 VAL A O 1
ATOM 702 N N . LEU A 1 84 ? -11.691 14.635 -5.234 1.00 89.50 84 LEU A N 1
ATOM 703 C CA . LEU A 1 84 ? -11.239 14.094 -6.511 1.00 89.50 84 LEU A CA 1
ATOM 704 C C . LEU A 1 84 ? -12.166 12.996 -7.049 1.00 89.50 84 LEU A C 1
ATOM 706 O O . LEU A 1 84 ? -12.024 12.616 -8.206 1.00 89.50 84 LEU A O 1
ATOM 710 N N . GLN A 1 85 ? -13.093 12.487 -6.226 1.00 93.69 85 GLN A N 1
ATOM 711 C CA . GLN A 1 85 ? -13.896 11.291 -6.518 1.00 93.69 85 GLN A CA 1
ATOM 712 C C . GLN A 1 85 ? -13.005 10.096 -6.899 1.00 93.69 85 GLN A C 1
ATOM 714 O O . GLN A 1 85 ? -13.288 9.344 -7.831 1.00 93.69 85 GLN A O 1
ATOM 719 N N . VAL A 1 86 ? -11.894 9.948 -6.171 1.00 94.31 86 VAL A N 1
ATOM 720 C CA . VAL A 1 86 ? -10.907 8.883 -6.372 1.00 94.31 86 VAL A CA 1
ATOM 721 C C . VAL A 1 86 ? -10.908 7.980 -5.152 1.00 94.31 86 VAL A C 1
ATOM 723 O O . VAL A 1 86 ? -10.811 8.458 -4.020 1.00 94.31 86 VAL A O 1
ATOM 726 N N . THR A 1 87 ? -10.978 6.677 -5.396 1.00 97.00 87 THR A N 1
ATOM 727 C CA . THR A 1 87 ? -10.776 5.650 -4.372 1.00 97.00 87 THR A CA 1
ATOM 728 C C . THR A 1 87 ? -9.450 4.952 -4.624 1.00 97.00 87 THR A C 1
ATOM 730 O O . THR A 1 87 ? -9.174 4.563 -5.756 1.00 97.00 87 THR A O 1
ATOM 733 N N . THR A 1 88 ? -8.651 4.772 -3.580 1.00 96.69 88 THR A N 1
ATOM 734 C CA . THR A 1 88 ? -7.405 4.005 -3.599 1.00 96.69 88 THR A CA 1
ATOM 735 C C . THR A 1 88 ? -7.525 2.863 -2.602 1.00 96.69 88 THR A C 1
ATOM 737 O O . THR A 1 88 ? -7.804 3.082 -1.427 1.00 96.69 88 THR A O 1
ATOM 740 N N . GLU A 1 89 ? -7.327 1.639 -3.060 1.00 96.31 89 GLU A N 1
ATOM 741 C CA . GLU A 1 89 ? -7.378 0.426 -2.252 1.00 96.31 89 GLU A CA 1
ATOM 742 C C . GLU A 1 89 ? -6.009 -0.240 -2.232 1.00 96.31 89 GLU A C 1
ATOM 744 O O . GLU A 1 89 ? -5.396 -0.417 -3.285 1.00 96.31 89 GLU A O 1
ATOM 749 N N . HIS A 1 90 ? -5.555 -0.630 -1.044 1.00 95.50 90 HIS A N 1
ATOM 750 C CA . HIS A 1 90 ? -4.300 -1.338 -0.835 1.00 95.50 90 HIS A CA 1
ATOM 751 C C . HIS A 1 90 ? -4.561 -2.733 -0.284 1.00 95.50 90 HIS A C 1
ATOM 753 O O . HIS A 1 90 ? -5.378 -2.933 0.623 1.00 95.50 90 HIS A O 1
ATOM 759 N N . PHE A 1 91 ? -3.852 -3.704 -0.846 1.00 91.50 91 PHE A N 1
ATOM 760 C CA . PHE A 1 91 ? -4.042 -5.116 -0.572 1.00 91.50 91 PHE A CA 1
ATOM 761 C C . PHE A 1 91 ? -2.759 -5.761 -0.070 1.00 91.50 91 PHE A C 1
ATOM 763 O O . PHE A 1 91 ? -1.675 -5.536 -0.611 1.00 91.50 91 PHE A O 1
ATOM 770 N N . GLN A 1 92 ? -2.918 -6.654 0.901 1.00 90.06 92 GLN A N 1
ATOM 771 C CA . GLN A 1 92 ? -1.849 -7.536 1.334 1.00 90.06 92 GLN A CA 1
ATOM 772 C C . GLN A 1 92 ? -1.440 -8.510 0.213 1.00 90.06 92 GLN A C 1
ATOM 774 O O . GLN A 1 92 ? -2.283 -8.945 -0.589 1.00 90.06 92 GLN A O 1
ATOM 779 N N . PRO A 1 93 ? -0.155 -8.910 0.158 1.00 88.25 93 PRO A N 1
ATOM 780 C CA . PRO A 1 93 ? 0.290 -9.997 -0.705 1.00 88.25 93 PRO A CA 1
ATOM 781 C C . PRO A 1 93 ? -0.515 -11.289 -0.470 1.00 88.25 93 PRO A C 1
ATOM 783 O O . PRO A 1 93 ? -1.009 -11.544 0.621 1.00 88.25 93 PRO A O 1
ATOM 786 N N . GLY A 1 94 ? -0.639 -12.128 -1.505 1.00 78.69 94 GLY A N 1
ATOM 787 C CA . GLY A 1 94 ? -1.358 -13.414 -1.425 1.00 78.69 94 GLY A CA 1
ATOM 788 C C . GLY A 1 94 ? -2.739 -13.427 -2.091 1.00 78.69 94 GLY A C 1
ATOM 789 O O . GLY A 1 94 ? -3.289 -14.498 -2.356 1.00 78.69 94 GLY A O 1
ATOM 790 N N . ARG A 1 95 ? -3.274 -12.265 -2.487 1.00 79.31 95 ARG A N 1
ATOM 791 C CA . ARG A 1 95 ? -4.524 -12.183 -3.259 1.00 79.31 95 ARG A CA 1
ATOM 792 C C . ARG A 1 95 ? -4.391 -12.813 -4.655 1.00 79.31 95 ARG A C 1
ATOM 794 O O . ARG A 1 95 ? -3.335 -12.771 -5.299 1.00 79.31 95 ARG A O 1
ATOM 801 N N . ARG A 1 96 ? -5.517 -13.323 -5.178 1.00 73.38 96 ARG A N 1
ATOM 802 C CA . ARG A 1 96 ? -5.679 -13.685 -6.599 1.00 73.38 96 ARG A CA 1
ATOM 803 C C . ARG A 1 96 ? -5.247 -12.528 -7.500 1.00 73.38 96 ARG A C 1
ATOM 805 O O . ARG A 1 96 ? -5.535 -11.370 -7.212 1.00 73.38 96 ARG A O 1
ATOM 812 N N . CYS A 1 97 ? -4.567 -12.857 -8.594 1.00 76.31 97 CYS A N 1
ATOM 813 C CA . CYS A 1 97 ? -3.977 -11.894 -9.528 1.00 76.31 97 CYS A CA 1
ATOM 814 C C . CYS A 1 97 ? -2.872 -11.001 -8.930 1.00 76.31 97 CYS A C 1
ATOM 816 O O . CYS A 1 97 ? -2.353 -10.157 -9.655 1.00 76.31 97 CYS A O 1
ATOM 818 N N . HIS A 1 98 ? -2.478 -11.192 -7.667 1.00 86.25 98 HIS A N 1
ATOM 819 C CA . HIS A 1 98 ? -1.366 -10.485 -7.026 1.00 86.25 98 HIS A CA 1
ATOM 820 C C . HIS A 1 98 ? -1.467 -8.954 -7.125 1.00 86.25 98 HIS A C 1
ATOM 822 O O . HIS A 1 98 ? -0.458 -8.273 -7.281 1.00 86.25 98 HIS A O 1
ATOM 828 N N . LEU A 1 99 ? -2.693 -8.429 -7.091 1.00 87.94 99 LEU A N 1
ATOM 829 C CA . LEU A 1 99 ? -2.980 -6.998 -7.043 1.00 87.94 99 LEU A CA 1
ATOM 830 C C . LEU A 1 99 ? -2.581 -6.460 -5.666 1.00 87.94 99 LEU A C 1
ATOM 832 O O . LEU A 1 99 ? -2.970 -7.053 -4.663 1.00 87.94 99 LEU A O 1
ATOM 836 N N . LEU A 1 100 ? -1.818 -5.373 -5.643 1.00 92.62 100 LEU A N 1
ATOM 837 C CA . LEU A 1 100 ? -1.369 -4.691 -4.428 1.00 92.62 100 LEU A CA 1
ATOM 838 C C . LEU A 1 100 ? -2.053 -3.338 -4.253 1.00 92.62 100 LEU A C 1
ATOM 840 O O . LEU A 1 100 ? -2.363 -2.958 -3.132 1.00 92.62 100 LEU A O 1
ATOM 844 N N . LEU A 1 101 ? -2.319 -2.635 -5.355 1.00 95.19 101 LEU A N 1
ATOM 845 C CA . LEU A 1 101 ? -2.952 -1.321 -5.338 1.00 95.19 101 LEU A CA 1
ATOM 846 C C . LEU A 1 101 ? -4.004 -1.241 -6.435 1.00 95.19 101 LEU A C 1
ATOM 848 O O . LEU A 1 101 ? -3.753 -1.658 -7.567 1.00 95.19 101 LEU A O 1
ATOM 852 N N . HIS A 1 102 ? -5.165 -0.681 -6.115 1.00 95.06 102 HIS A N 1
ATOM 853 C CA . HIS A 1 102 ? -6.179 -0.297 -7.092 1.00 95.06 102 HIS A CA 1
ATOM 854 C C . HIS A 1 102 ? -6.659 1.121 -6.810 1.00 95.06 102 HIS A C 1
ATOM 856 O O . HIS A 1 102 ? -7.376 1.370 -5.846 1.00 95.06 102 HIS A O 1
ATOM 862 N N . ARG A 1 103 ? -6.272 2.053 -7.674 1.00 96.00 103 ARG A N 1
ATOM 863 C CA . ARG A 1 103 ? -6.731 3.438 -7.662 1.00 96.00 103 ARG A CA 1
ATOM 864 C C . ARG A 1 103 ? -7.715 3.633 -8.800 1.00 96.00 103 ARG A C 1
ATOM 866 O O . ARG A 1 103 ? -7.393 3.332 -9.942 1.00 96.00 103 ARG A O 1
ATOM 873 N N . PHE A 1 104 ? -8.915 4.117 -8.525 1.00 92.75 104 PHE A N 1
ATOM 874 C CA . PHE A 1 104 ? -9.917 4.308 -9.565 1.00 92.75 104 PHE A CA 1
ATOM 875 C C . PHE A 1 104 ? -10.750 5.566 -9.378 1.00 92.75 104 PHE A C 1
ATOM 877 O O . PHE A 1 104 ? -11.028 6.013 -8.263 1.00 92.75 104 PHE A O 1
ATOM 884 N N . SER A 1 105 ? -11.152 6.107 -10.519 1.00 94.00 105 SER A N 1
ATOM 885 C CA . SER A 1 105 ? -12.131 7.170 -10.698 1.00 94.00 105 SER A CA 1
ATOM 886 C C . SER A 1 105 ? -13.153 6.731 -11.751 1.00 94.00 105 SER A C 1
ATOM 888 O O . SER A 1 105 ? -13.100 5.615 -12.264 1.00 94.00 105 SER A O 1
ATOM 890 N N . GLU A 1 106 ? -14.080 7.611 -12.120 1.00 88.56 106 GLU A N 1
ATOM 891 C CA . GLU A 1 106 ? -15.035 7.337 -13.201 1.00 88.56 106 GLU A CA 1
ATOM 892 C C . GLU A 1 106 ? -14.357 7.136 -14.574 1.00 88.56 106 GLU A C 1
ATOM 894 O O . GLU A 1 106 ? -14.897 6.479 -15.465 1.00 88.56 106 GLU A O 1
ATOM 899 N N . SER A 1 107 ? -13.182 7.735 -14.788 1.00 86.12 107 SER A N 1
ATOM 900 C CA . SER A 1 107 ? -12.523 7.756 -16.098 1.00 86.12 107 SER A CA 1
ATOM 901 C C . SER A 1 107 ? -11.332 6.823 -16.220 1.00 86.12 107 SE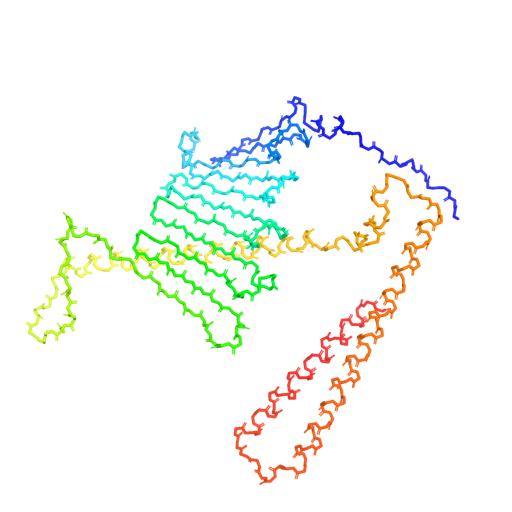R A C 1
ATOM 903 O O . SER A 1 107 ? -10.982 6.443 -17.341 1.00 86.12 107 SER A O 1
ATOM 905 N N . GLU A 1 108 ? -10.684 6.514 -15.101 1.00 91.81 108 GLU A N 1
ATOM 906 C CA . GLU A 1 108 ? -9.405 5.822 -15.090 1.00 91.81 108 GLU A CA 1
ATOM 907 C C . GLU A 1 108 ? -9.320 4.823 -13.939 1.00 91.81 108 GLU A C 1
ATOM 909 O O . GLU A 1 108 ? -9.742 5.104 -12.819 1.00 91.81 108 GLU A O 1
ATOM 914 N N . HIS A 1 109 ? -8.762 3.651 -14.226 1.00 92.94 109 HIS A N 1
ATOM 915 C CA . HIS A 1 109 ? -8.425 2.638 -13.238 1.00 92.94 109 HIS A CA 1
ATOM 916 C C . HIS A 1 109 ? -6.944 2.317 -13.350 1.00 92.94 109 HIS A C 1
ATOM 918 O O . HIS A 1 109 ? -6.476 1.787 -14.353 1.00 92.94 109 HIS A O 1
ATOM 924 N N . GLU A 1 110 ? -6.219 2.569 -12.284 1.00 94.81 110 GLU A N 1
ATOM 925 C CA . GLU A 1 110 ? -4.825 2.235 -12.117 1.00 94.81 110 GLU A CA 1
ATOM 926 C C . GLU A 1 110 ? -4.688 1.051 -11.160 1.00 94.81 110 GLU A C 1
ATOM 928 O O . GLU A 1 110 ? -5.275 1.014 -10.082 1.00 94.81 110 GLU A O 1
ATOM 933 N N . MET A 1 111 ? -3.913 0.059 -11.572 1.00 93.44 111 MET A N 1
ATOM 934 C CA . MET A 1 111 ? -3.663 -1.157 -10.815 1.00 93.44 111 MET A CA 1
ATOM 935 C C . MET A 1 111 ? -2.168 -1.424 -10.755 1.00 93.44 111 MET A C 1
ATOM 937 O O . MET A 1 111 ? -1.504 -1.428 -11.795 1.00 93.44 111 MET A O 1
ATOM 941 N N . GLU A 1 112 ? -1.661 -1.731 -9.567 1.00 94.56 112 GLU A N 1
ATOM 942 C CA . GLU A 1 112 ? -0.290 -2.197 -9.369 1.00 94.56 112 GLU A CA 1
ATOM 943 C C . GLU A 1 112 ? -0.276 -3.614 -8.816 1.00 94.56 112 GLU A C 1
ATOM 945 O O . GLU A 1 112 ? -1.114 -4.010 -8.002 1.00 94.56 112 GLU A O 1
ATOM 950 N N . PHE A 1 113 ? 0.693 -4.394 -9.274 1.00 88.56 113 PHE A N 1
ATOM 951 C CA . PHE A 1 113 ? 0.782 -5.817 -9.018 1.00 88.56 113 PHE A CA 1
ATOM 952 C C . PHE A 1 113 ? 2.134 -6.192 -8.427 1.00 88.56 113 PHE A C 1
ATOM 954 O O . PHE A 1 113 ? 3.179 -5.636 -8.778 1.00 88.56 113 PHE A O 1
ATOM 961 N N . ASN A 1 114 ? 2.132 -7.241 -7.610 1.00 87.56 114 ASN A N 1
ATOM 962 C CA . ASN A 1 114 ? 3.351 -7.914 -7.207 1.00 87.56 114 ASN A CA 1
ATOM 963 C C . ASN A 1 114 ? 3.934 -8.688 -8.402 1.00 87.56 114 ASN A C 1
ATOM 965 O O . ASN A 1 114 ? 3.667 -9.876 -8.592 1.00 87.56 114 ASN A O 1
ATOM 969 N N . SER A 1 115 ? 4.749 -8.001 -9.202 1.00 86.44 115 SER A N 1
ATOM 970 C CA . SER A 1 115 ? 5.398 -8.577 -10.388 1.00 86.44 115 SER A CA 1
ATOM 971 C C . SER A 1 115 ? 6.256 -9.807 -10.091 1.00 86.44 115 SER A C 1
ATOM 973 O O . SER A 1 115 ? 6.362 -10.674 -10.951 1.00 86.44 115 SER A O 1
ATOM 975 N N . SER A 1 116 ? 6.822 -9.922 -8.882 1.00 82.81 116 SER A N 1
ATOM 976 C CA . SER A 1 116 ? 7.649 -11.074 -8.494 1.00 82.81 116 SER A CA 1
ATOM 977 C C . SER A 1 116 ? 6.841 -12.362 -8.319 1.00 82.81 116 SER A C 1
ATOM 979 O O . SER A 1 116 ? 7.360 -13.449 -8.550 1.00 82.81 116 SER A O 1
ATOM 981 N N . ALA A 1 117 ? 5.560 -12.240 -7.963 1.00 80.38 117 ALA A N 1
ATOM 982 C CA . ALA A 1 117 ? 4.656 -13.373 -7.810 1.00 80.38 117 ALA A CA 1
ATOM 983 C C . ALA A 1 117 ? 3.951 -13.745 -9.129 1.00 80.38 117 ALA A C 1
ATOM 985 O O . ALA A 1 117 ? 3.417 -14.844 -9.262 1.00 80.38 117 ALA A O 1
ATOM 986 N N . ARG A 1 118 ? 3.922 -12.844 -10.124 1.00 79.56 118 ARG A N 1
ATOM 987 C CA . ARG A 1 118 ? 3.214 -13.056 -11.395 1.00 79.56 118 ARG A CA 1
ATOM 988 C C . ARG A 1 118 ? 4.111 -13.679 -12.464 1.00 79.56 118 ARG A C 1
ATOM 990 O O . ARG A 1 118 ? 5.193 -13.181 -12.750 1.00 79.56 118 ARG A O 1
ATOM 997 N N . ALA A 1 119 ? 3.590 -14.685 -13.167 1.00 80.19 119 ALA A N 1
ATOM 998 C CA . ALA A 1 119 ? 4.291 -15.327 -14.284 1.00 80.19 119 ALA A CA 1
ATOM 999 C C . ALA A 1 119 ? 4.500 -14.412 -15.511 1.00 80.19 119 ALA A C 1
ATOM 1001 O O . ALA A 1 119 ? 5.415 -14.639 -16.295 1.00 80.19 119 ALA A O 1
ATOM 1002 N N . ASP A 1 120 ? 3.658 -13.389 -15.698 1.00 81.00 120 ASP A N 1
ATOM 1003 C CA . ASP A 1 120 ? 3.735 -12.449 -16.831 1.00 81.00 120 ASP A CA 1
ATOM 1004 C C . ASP A 1 120 ? 4.606 -11.212 -16.559 1.00 81.00 120 ASP A C 1
ATOM 1006 O O . ASP A 1 120 ? 4.797 -10.384 -17.459 1.00 81.00 120 ASP A O 1
ATOM 1010 N N . SER A 1 121 ? 5.106 -11.087 -15.324 1.00 83.56 121 SER A N 1
ATOM 1011 C CA . SER A 1 121 ? 5.909 -9.968 -14.830 1.00 83.56 121 SER A CA 1
ATOM 1012 C C . SER A 1 121 ? 5.257 -8.586 -15.007 1.00 83.56 121 SER A C 1
ATOM 1014 O O . SER A 1 121 ? 5.953 -7.569 -15.109 1.00 83.56 121 SER A O 1
ATOM 1016 N N . LEU A 1 122 ? 3.918 -8.535 -15.057 1.00 83.62 122 LEU A N 1
ATOM 1017 C CA . LEU A 1 122 ? 3.152 -7.289 -15.091 1.00 83.62 122 LEU A CA 1
ATOM 1018 C C . LEU A 1 122 ? 3.308 -6.555 -13.755 1.00 83.62 122 LEU A C 1
ATOM 1020 O O . LEU A 1 122 ? 3.091 -7.137 -12.693 1.00 83.62 122 LEU A O 1
ATOM 1024 N N . VAL A 1 123 ? 3.679 -5.278 -13.820 1.00 90.50 123 VAL A N 1
ATOM 1025 C CA . VAL A 1 123 ? 3.873 -4.413 -12.647 1.00 90.50 123 VAL A CA 1
ATOM 1026 C C . VAL A 1 123 ? 2.695 -3.473 -12.479 1.00 90.50 123 VAL A C 1
ATOM 1028 O O . VAL A 1 123 ? 2.191 -3.314 -11.376 1.00 90.50 123 VAL A O 1
ATOM 1031 N N . ARG A 1 124 ? 2.255 -2.842 -13.568 1.00 92.81 124 ARG A N 1
ATOM 1032 C CA . ARG A 1 124 ? 1.255 -1.776 -13.524 1.00 92.81 124 ARG A CA 1
ATOM 1033 C C . ARG A 1 124 ? 0.356 -1.846 -14.744 1.00 92.81 124 ARG A C 1
ATOM 1035 O O . ARG A 1 124 ? 0.839 -2.115 -15.844 1.00 92.81 124 ARG A O 1
ATOM 1042 N N . ARG A 1 125 ? -0.936 -1.595 -14.553 1.00 90.62 125 ARG A N 1
ATOM 1043 C CA . ARG A 1 125 ? -1.924 -1.446 -15.622 1.00 90.62 125 ARG A CA 1
ATOM 1044 C C . ARG A 1 125 ? -2.771 -0.207 -15.367 1.00 90.62 125 ARG A C 1
ATOM 1046 O O . ARG A 1 125 ? -3.373 -0.095 -14.308 1.00 90.62 125 ARG A O 1
ATOM 1053 N N . VAL A 1 126 ? -2.861 0.668 -16.358 1.00 91.19 126 VAL A N 1
ATOM 1054 C CA . VAL A 1 126 ? -3.750 1.831 -16.365 1.00 91.19 126 VAL A CA 1
ATOM 1055 C C . VAL A 1 126 ? -4.797 1.617 -17.450 1.00 91.19 126 VAL A C 1
ATOM 1057 O O . VAL A 1 126 ? -4.461 1.419 -18.617 1.00 91.19 126 VAL A O 1
ATOM 1060 N N . LEU A 1 127 ? -6.063 1.599 -17.058 1.00 86.88 127 LEU A N 1
ATOM 1061 C CA . LEU A 1 127 ? -7.221 1.546 -17.936 1.00 86.88 127 LEU A CA 1
ATOM 1062 C C . LEU A 1 127 ? -7.822 2.942 -18.000 1.00 86.88 127 LEU A C 1
ATOM 1064 O O . LEU A 1 127 ? -8.293 3.452 -16.990 1.00 86.88 127 LEU A O 1
ATOM 1068 N N . SER A 1 128 ? -7.865 3.522 -19.184 1.00 87.62 128 SER A N 1
ATOM 1069 C CA . SER A 1 128 ? -8.596 4.750 -19.477 1.00 87.62 128 SER A CA 1
ATOM 1070 C C . SER A 1 128 ? -9.729 4.423 -20.455 1.00 87.62 128 SER A C 1
ATOM 1072 O O . SER A 1 128 ? -9.745 3.356 -21.073 1.00 87.62 128 SER A O 1
ATOM 1074 N N . LYS A 1 129 ? -10.669 5.351 -20.663 1.00 85.94 129 LYS A N 1
ATOM 1075 C CA . LYS A 1 129 ? -11.827 5.144 -21.564 1.00 85.94 129 LYS A CA 1
ATOM 1076 C C . LYS A 1 129 ? -11.459 4.675 -22.984 1.00 85.94 129 LYS A C 1
ATOM 1078 O O . LYS A 1 129 ? -12.246 3.982 -23.617 1.00 85.94 129 LYS A O 1
ATOM 1083 N N . SER A 1 130 ? -10.282 5.048 -23.484 1.00 83.31 130 SER A N 1
ATOM 1084 C CA . SER A 1 130 ? -9.826 4.763 -24.851 1.00 83.31 130 SER A CA 1
ATOM 1085 C C . SER A 1 130 ? -8.521 3.972 -24.922 1.00 83.31 130 SER A C 1
ATOM 1087 O O . SER A 1 130 ? -8.016 3.743 -26.020 1.00 83.31 130 SER A O 1
ATOM 1089 N N . ALA A 1 131 ? -7.944 3.567 -23.788 1.00 83.12 131 ALA A N 1
ATOM 1090 C CA . ALA A 1 131 ? -6.648 2.905 -23.798 1.00 83.12 131 ALA A CA 1
ATOM 1091 C C . ALA A 1 131 ? -6.421 1.992 -22.596 1.00 83.12 131 ALA A C 1
ATOM 1093 O O . ALA A 1 131 ? -6.888 2.249 -21.491 1.00 83.12 131 ALA A O 1
ATOM 1094 N N . ILE A 1 132 ? -5.620 0.958 -22.815 1.00 86.62 132 ILE A N 1
ATOM 1095 C CA . ILE A 1 132 ? -4.987 0.155 -21.776 1.00 86.62 132 ILE A CA 1
ATOM 1096 C C . ILE A 1 132 ? -3.488 0.345 -21.907 1.00 86.62 132 ILE A C 1
ATOM 1098 O O . ILE A 1 132 ? -2.919 0.062 -22.958 1.00 86.62 132 ILE A O 1
ATOM 1102 N N . THR A 1 133 ? -2.853 0.776 -20.829 1.00 87.94 133 THR A N 1
ATOM 1103 C CA . THR A 1 133 ? -1.403 0.895 -20.720 1.00 87.94 133 THR A CA 1
ATOM 1104 C C . THR A 1 133 ? -0.900 -0.106 -19.697 1.00 87.94 133 THR A C 1
ATOM 1106 O O . THR A 1 133 ? -1.442 -0.200 -18.601 1.00 87.94 133 THR A O 1
ATOM 1109 N N . GLU A 1 134 ? 0.141 -0.852 -20.032 1.00 88.75 134 GLU A N 1
ATOM 1110 C CA . GLU A 1 134 ? 0.738 -1.865 -19.172 1.00 88.75 134 GLU A CA 1
ATOM 1111 C C . GLU A 1 134 ? 2.251 -1.728 -19.136 1.00 88.75 134 GLU A C 1
ATOM 1113 O O . GLU A 1 134 ? 2.902 -1.563 -20.170 1.00 88.75 134 GLU A O 1
ATOM 1118 N N . THR A 1 135 ? 2.804 -1.873 -17.938 1.00 89.62 135 THR A N 1
ATOM 1119 C CA . THR A 1 135 ? 4.239 -1.800 -17.676 1.00 89.62 135 THR A CA 1
ATOM 1120 C C . THR A 1 135 ? 4.713 -3.109 -17.061 1.00 89.62 135 THR A C 1
ATOM 1122 O O . THR A 1 135 ? 4.088 -3.637 -16.135 1.00 89.62 135 THR A O 1
ATOM 1125 N N . PHE A 1 136 ? 5.839 -3.618 -17.550 1.00 86.25 136 PHE A N 1
ATOM 1126 C CA . PHE A 1 136 ? 6.408 -4.911 -17.177 1.00 86.25 136 PHE A CA 1
ATOM 1127 C C . PHE A 1 136 ? 7.857 -4.763 -16.704 1.00 86.25 136 PHE A C 1
ATOM 1129 O O . PHE A 1 136 ? 8.575 -3.850 -17.121 1.00 86.25 136 PHE A O 1
ATOM 1136 N N . LYS A 1 137 ? 8.319 -5.693 -15.862 1.00 85.25 137 LYS A N 1
ATOM 1137 C CA . LYS A 1 137 ? 9.694 -5.700 -15.339 1.00 85.25 137 LYS A CA 1
ATOM 1138 C C . LYS A 1 137 ? 10.303 -7.094 -15.409 1.00 85.25 137 LYS A C 1
ATOM 1140 O O . LYS A 1 137 ? 9.766 -8.020 -14.827 1.00 85.25 137 LYS A O 1
ATOM 1145 N N . GLY A 1 138 ? 11.462 -7.228 -16.055 1.00 79.44 138 GLY A N 1
ATOM 1146 C CA . GLY A 1 138 ? 12.234 -8.477 -16.040 1.00 79.44 138 GLY A CA 1
ATOM 1147 C C . GLY A 1 138 ? 11.693 -9.587 -16.945 1.00 79.44 138 GLY A C 1
ATOM 1148 O O . GLY A 1 138 ? 12.001 -10.753 -16.719 1.00 79.44 138 GLY A O 1
ATOM 1149 N N . ARG A 1 139 ? 10.906 -9.242 -17.973 1.00 80.19 139 ARG A N 1
ATOM 1150 C CA . ARG A 1 139 ? 10.492 -10.214 -18.989 1.00 80.19 139 ARG A CA 1
ATOM 1151 C C . ARG A 1 139 ? 11.672 -10.623 -19.869 1.00 80.19 139 ARG A C 1
ATOM 1153 O O . ARG A 1 139 ? 12.475 -9.784 -20.270 1.00 80.19 139 ARG A O 1
ATOM 1160 N N . PHE A 1 140 ? 11.735 -11.908 -20.209 1.00 80.38 140 PHE A N 1
ATOM 1161 C CA . PHE A 1 140 ? 12.795 -12.488 -21.043 1.00 80.38 140 PHE A CA 1
ATOM 1162 C C . PHE A 1 140 ? 12.780 -11.981 -22.495 1.00 80.38 140 PHE A C 1
ATOM 1164 O O . PHE A 1 140 ? 13.795 -12.059 -23.178 1.00 80.38 140 PHE A O 1
ATOM 1171 N N . ASP A 1 141 ? 11.636 -11.476 -22.965 1.00 82.00 141 ASP A N 1
ATOM 1172 C CA . ASP A 1 141 ? 11.446 -10.900 -24.300 1.00 82.00 141 ASP A CA 1
ATOM 1173 C C . ASP A 1 141 ? 11.748 -9.393 -24.355 1.00 82.00 141 ASP A C 1
ATOM 1175 O O . ASP A 1 141 ? 11.539 -8.768 -25.392 1.00 82.00 141 ASP A O 1
ATOM 1179 N N . PHE A 1 142 ? 12.230 -8.805 -23.251 1.00 80.38 142 PHE A N 1
ATOM 1180 C CA . PHE A 1 142 ? 12.504 -7.370 -23.106 1.00 80.38 142 PHE A CA 1
ATOM 1181 C C . PHE A 1 142 ? 11.282 -6.465 -23.340 1.00 80.38 142 PHE A C 1
ATOM 1183 O O . PHE A 1 142 ? 11.423 -5.262 -23.573 1.00 80.38 142 PHE A O 1
ATOM 1190 N N . LEU A 1 143 ? 10.059 -7.001 -23.245 1.00 76.44 143 LEU A N 1
ATOM 1191 C CA . LEU A 1 143 ? 8.860 -6.172 -23.261 1.00 76.44 143 LEU A CA 1
ATOM 1192 C C . LEU A 1 143 ? 8.770 -5.401 -21.940 1.00 76.44 143 LEU A C 1
ATOM 1194 O O . LEU A 1 143 ? 8.562 -5.986 -20.881 1.00 76.44 143 LEU A O 1
ATOM 1198 N N . HIS A 1 144 ? 8.905 -4.079 -22.011 1.00 79.25 144 HIS A N 1
ATOM 1199 C CA . HIS A 1 144 ? 8.796 -3.187 -20.851 1.00 79.25 144 HIS A CA 1
ATOM 1200 C C . HIS A 1 144 ? 7.458 -2.452 -20.791 1.00 79.25 144 HIS A C 1
ATOM 1202 O O . HIS A 1 144 ? 6.999 -2.083 -19.711 1.00 79.25 144 HIS A O 1
ATOM 1208 N N . TYR A 1 145 ? 6.833 -2.241 -21.948 1.00 88.75 145 TYR A N 1
ATOM 1209 C CA . TYR A 1 145 ? 5.681 -1.368 -22.094 1.00 88.75 145 TYR A CA 1
ATOM 1210 C C . TYR A 1 145 ? 4.774 -1.857 -23.222 1.00 88.75 145 TYR A C 1
ATOM 1212 O O . TYR A 1 145 ? 5.253 -2.174 -24.312 1.00 88.75 145 TYR A O 1
ATOM 1220 N N . ARG A 1 146 ? 3.465 -1.896 -22.971 1.00 82.44 146 ARG A N 1
ATOM 1221 C CA . ARG A 1 146 ? 2.434 -2.171 -23.977 1.00 82.44 146 ARG A CA 1
ATOM 1222 C C . ARG A 1 146 ? 1.305 -1.165 -23.829 1.00 82.44 146 ARG A C 1
ATOM 1224 O O . ARG A 1 146 ? 0.795 -0.972 -22.732 1.00 82.44 146 ARG A O 1
ATOM 1231 N N . GLN A 1 147 ? 0.871 -0.590 -24.943 1.00 90.56 147 GLN A N 1
ATOM 1232 C CA . GLN A 1 147 ? -0.324 0.241 -24.996 1.00 90.56 147 GLN A CA 1
ATOM 1233 C C . GLN A 1 147 ? -1.275 -0.301 -26.059 1.00 90.56 147 GLN A C 1
ATOM 1235 O O . GLN A 1 1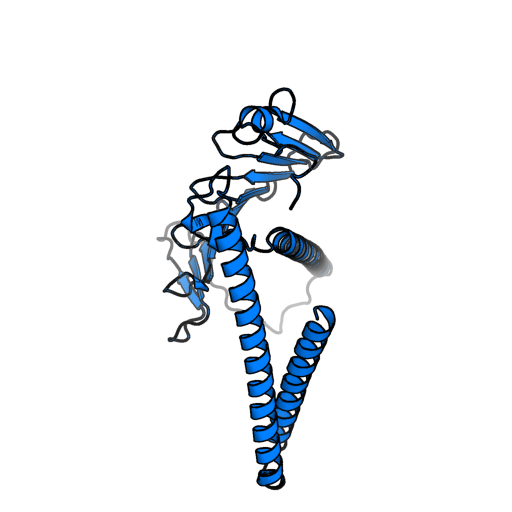47 ? -0.865 -0.583 -27.183 1.00 90.56 147 GLN A O 1
ATOM 1240 N N . VAL A 1 148 ? -2.541 -0.461 -25.692 1.00 85.31 148 VAL A N 1
ATOM 1241 C CA . VAL A 1 148 ? -3.631 -0.848 -26.588 1.00 85.31 148 VAL A CA 1
ATOM 1242 C C . VAL A 1 148 ? -4.628 0.294 -26.592 1.00 85.31 148 VAL A C 1
ATOM 1244 O O . VAL A 1 148 ? -5.164 0.632 -25.543 1.00 85.31 148 VAL A O 1
ATOM 1247 N N . THR A 1 149 ? -4.866 0.900 -27.746 1.00 86.38 149 THR A N 1
ATOM 1248 C CA . THR A 1 149 ? -5.870 1.952 -27.911 1.00 86.38 149 THR A CA 1
ATOM 1249 C C . THR A 1 149 ? -7.127 1.379 -28.551 1.00 86.38 149 THR A C 1
ATOM 1251 O O . THR A 1 149 ? -7.065 0.498 -29.409 1.00 86.38 149 THR A O 1
ATOM 1254 N N . PHE A 1 150 ? -8.280 1.873 -28.121 1.00 79.19 150 PHE A N 1
ATOM 1255 C CA . PHE A 1 150 ? -9.577 1.502 -28.666 1.00 79.19 150 PHE A CA 1
ATOM 1256 C C . PHE A 1 150 ? -10.107 2.645 -29.522 1.00 79.19 150 PHE A C 1
ATOM 1258 O O . PHE A 1 150 ? -10.091 3.804 -29.101 1.00 79.19 150 PHE A O 1
ATOM 1265 N N . SER A 1 151 ? -10.608 2.322 -30.710 1.00 70.19 151 SER A N 1
ATOM 1266 C CA . SER A 1 151 ? -11.425 3.245 -31.487 1.00 70.19 151 SER A CA 1
ATOM 1267 C C . SER A 1 151 ? -12.827 3.295 -30.881 1.00 70.19 151 SER A C 1
ATOM 1269 O O . SER A 1 151 ? -13.499 2.274 -30.737 1.00 70.19 151 SER A O 1
ATOM 1271 N N . ILE A 1 152 ? -13.273 4.493 -30.509 1.00 61.44 152 ILE A N 1
ATOM 1272 C CA . ILE A 1 152 ? -14.683 4.741 -30.204 1.00 61.44 152 ILE A CA 1
ATOM 1273 C C . ILE A 1 152 ? -15.406 4.741 -31.563 1.00 61.44 152 ILE A C 1
ATOM 1275 O O . ILE A 1 152 ? -14.972 5.490 -32.438 1.00 61.44 152 ILE A O 1
ATOM 1279 N N . PRO A 1 153 ? -16.440 3.907 -31.793 1.00 47.56 153 PRO A N 1
ATOM 1280 C CA . PRO A 1 153 ? -17.183 3.935 -33.046 1.00 47.56 153 PRO A CA 1
ATOM 1281 C C . PRO A 1 153 ? -17.759 5.333 -33.296 1.00 47.56 153 PRO A C 1
ATOM 1283 O O . PRO A 1 153 ? -18.322 5.948 -32.388 1.00 47.56 153 PRO A O 1
ATOM 1286 N N . ASP A 1 154 ? -17.585 5.815 -34.526 1.00 45.59 154 ASP A N 1
ATOM 1287 C CA . ASP A 1 154 ? -17.923 7.164 -34.969 1.00 45.59 154 ASP A CA 1
ATOM 1288 C C . ASP A 1 154 ? -19.361 7.565 -34.612 1.00 45.59 154 ASP A C 1
ATOM 1290 O O . ASP A 1 154 ? -20.335 6.902 -34.971 1.00 45.59 154 ASP A O 1
ATOM 1294 N N . GLY A 1 155 ? -19.478 8.693 -33.910 1.00 49.59 155 GLY A N 1
ATOM 1295 C CA . GLY A 1 155 ? -20.758 9.293 -33.537 1.00 49.59 155 GLY A CA 1
ATOM 1296 C C . GLY A 1 155 ? -20.661 10.583 -32.718 1.00 49.59 155 GLY A C 1
ATOM 1297 O O . GLY A 1 155 ? -21.623 11.342 -32.689 1.00 49.59 155 GLY A O 1
ATOM 1298 N N . LEU A 1 156 ? -19.511 10.880 -32.099 1.00 42.72 156 LEU A N 1
ATOM 1299 C CA . LEU A 1 156 ? -19.232 12.154 -31.416 1.00 42.72 156 LEU A CA 1
ATOM 1300 C C . LEU A 1 156 ? -17.748 12.537 -31.578 1.00 42.72 156 LEU A C 1
ATOM 1302 O O . LEU A 1 156 ? -17.015 12.691 -30.604 1.00 42.72 156 LEU A O 1
ATOM 1306 N N . SER A 1 157 ? -17.274 12.629 -32.819 1.00 38.06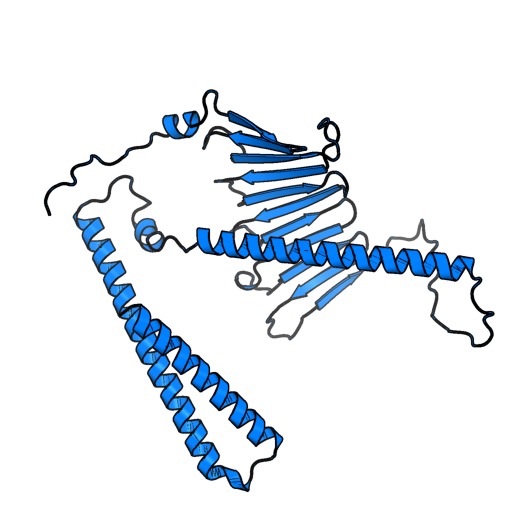 157 SER A N 1
ATOM 1307 C CA . SER A 1 157 ? -15.920 13.089 -33.131 1.00 38.06 157 SER A CA 1
ATOM 1308 C C . SER A 1 157 ? -15.943 14.569 -33.511 1.00 38.06 157 SER A C 1
ATOM 1310 O O . SER A 1 157 ? -16.371 14.914 -34.610 1.00 38.06 157 SER A O 1
ATOM 1312 N N . ASP A 1 158 ? -15.421 15.431 -32.644 1.00 42.09 158 ASP A N 1
ATOM 1313 C CA . ASP A 1 158 ? -14.818 16.681 -33.105 1.00 42.09 158 ASP A CA 1
ATOM 1314 C C . ASP A 1 158 ? -13.497 16.901 -32.370 1.00 42.09 158 ASP A C 1
ATOM 1316 O O . ASP A 1 158 ? -13.402 17.657 -31.408 1.00 42.09 158 ASP A O 1
ATOM 1320 N N . VAL A 1 159 ? -12.466 16.157 -32.782 1.00 39.22 159 VAL A N 1
ATOM 1321 C CA . VAL A 1 159 ? -11.076 16.523 -32.493 1.00 39.22 159 VAL A CA 1
ATOM 1322 C C . VAL A 1 159 ? -10.239 16.226 -33.731 1.00 39.22 159 VAL A C 1
ATOM 1324 O O . VAL A 1 159 ? -9.850 15.093 -34.006 1.00 39.22 159 VAL A O 1
ATOM 1327 N N . GLN A 1 160 ? -9.979 17.283 -34.495 1.00 40.97 160 GLN A N 1
ATOM 1328 C CA . GLN A 1 160 ? -8.991 17.299 -35.564 1.00 40.97 160 GLN A CA 1
ATOM 1329 C C . GLN A 1 160 ? -7.592 17.047 -34.980 1.00 40.97 160 GLN A C 1
ATOM 1331 O O . GLN A 1 160 ? -7.188 17.672 -33.999 1.00 40.97 160 GLN A O 1
ATOM 1336 N N . HIS A 1 161 ? -6.824 16.161 -35.613 1.00 36.75 161 HIS A N 1
ATOM 1337 C CA . HIS A 1 161 ? -5.385 16.055 -35.386 1.00 36.75 161 HIS A CA 1
ATOM 1338 C C . HIS A 1 161 ? -4.703 17.379 -35.770 1.00 36.75 161 HIS A C 1
ATOM 1340 O O . HIS A 1 161 ? -4.749 17.777 -36.932 1.00 36.75 161 HIS A O 1
ATOM 1346 N N . ILE A 1 162 ? -4.032 18.044 -34.822 1.00 35.38 162 ILE A N 1
ATOM 1347 C CA . ILE A 1 162 ? -3.192 19.219 -35.102 1.00 35.38 162 ILE A CA 1
ATOM 1348 C C . ILE A 1 162 ? -1.719 18.785 -35.111 1.00 35.38 162 ILE A C 1
ATOM 1350 O O . ILE A 1 162 ? -1.196 18.398 -34.064 1.00 35.38 162 ILE A O 1
ATOM 1354 N N . PRO A 1 163 ? -1.011 18.863 -36.251 1.00 35.38 163 PRO A N 1
ATOM 1355 C CA . PRO A 1 163 ? 0.434 18.722 -36.279 1.00 35.38 163 PRO A CA 1
ATOM 1356 C C . PRO A 1 163 ? 1.099 20.052 -35.892 1.00 35.38 163 PRO A C 1
ATOM 1358 O O . PRO A 1 163 ? 0.767 21.113 -36.420 1.00 35.38 163 PRO A O 1
ATOM 1361 N N . LEU A 1 164 ? 2.073 19.991 -34.983 1.00 32.25 164 LEU A N 1
ATOM 1362 C CA . LEU A 1 164 ? 2.893 21.135 -34.579 1.00 32.25 164 LEU A CA 1
ATOM 1363 C C . LEU A 1 164 ? 3.810 21.575 -35.732 1.00 32.25 164 LEU A C 1
ATOM 1365 O O . LEU A 1 164 ? 4.858 20.978 -35.974 1.00 32.25 164 LEU A O 1
ATOM 1369 N N . LYS A 1 165 ? 3.442 22.663 -36.412 1.00 41.25 165 LYS A N 1
ATOM 1370 C CA . LYS A 1 165 ? 4.384 23.524 -37.138 1.00 41.25 165 LYS A CA 1
ATOM 1371 C C . LYS A 1 165 ? 4.475 24.854 -36.401 1.00 41.25 165 LYS A C 1
ATOM 1373 O O . LYS A 1 165 ? 3.476 25.550 -36.258 1.00 41.25 165 LYS A O 1
ATOM 1378 N N . VAL A 1 166 ? 5.671 25.191 -35.925 1.00 40.78 166 VAL A N 1
ATOM 1379 C CA . VAL A 1 166 ? 5.953 26.510 -35.350 1.00 40.78 166 VAL A CA 1
ATOM 1380 C C . VAL A 1 166 ? 6.300 27.446 -36.503 1.00 40.78 166 VAL A C 1
ATOM 1382 O O . VAL A 1 166 ? 7.306 27.257 -37.184 1.00 40.78 166 VAL A O 1
ATOM 1385 N N . ASP A 1 167 ? 5.420 28.411 -36.747 1.00 45.47 167 ASP A N 1
ATOM 1386 C CA . ASP A 1 167 ? 5.520 29.388 -37.828 1.00 45.47 167 ASP A CA 1
ATOM 1387 C C . ASP A 1 167 ? 6.334 30.620 -37.354 1.00 45.47 167 ASP A C 1
ATOM 1389 O O . ASP A 1 167 ? 5.978 31.223 -36.337 1.00 45.47 167 ASP A O 1
ATOM 1393 N N . PRO A 1 168 ? 7.430 31.023 -38.028 1.00 47.03 168 PRO A N 1
ATOM 1394 C CA . PRO A 1 168 ? 8.272 32.147 -37.597 1.00 47.03 168 PRO A CA 1
ATOM 1395 C C . PRO A 1 168 ? 7.633 33.544 -37.753 1.00 47.03 168 PRO A C 1
ATOM 1397 O O . PRO A 1 168 ? 8.268 34.541 -37.414 1.00 47.03 168 PRO A O 1
ATOM 1400 N N . SER A 1 169 ? 6.383 33.649 -38.225 1.00 54.66 169 SER A N 1
ATOM 1401 C CA . SER A 1 169 ? 5.658 34.924 -38.393 1.00 54.66 169 SER A CA 1
ATOM 1402 C C . SER A 1 169 ? 4.708 35.290 -37.230 1.00 54.66 169 SER A C 1
ATOM 1404 O O . SER A 1 169 ? 3.965 36.277 -37.324 1.00 54.66 169 SER A O 1
ATOM 1406 N N . VAL A 1 170 ? 4.679 34.523 -36.135 1.00 58.72 170 VAL A N 1
ATOM 1407 C CA . VAL A 1 170 ? 3.708 34.738 -35.044 1.00 58.72 170 VAL A CA 1
ATOM 1408 C C . VAL A 1 170 ? 4.071 35.979 -34.218 1.00 58.72 170 VAL A C 1
ATOM 1410 O O . VAL A 1 170 ? 5.123 36.053 -33.586 1.00 58.72 170 VAL A O 1
ATOM 1413 N N . LYS A 1 171 ? 3.170 36.973 -34.210 1.00 62.12 171 LYS A N 1
ATOM 1414 C CA . LYS A 1 171 ? 3.276 38.175 -33.365 1.00 62.12 171 LYS A CA 1
ATOM 1415 C C . LYS A 1 171 ? 3.396 37.781 -31.884 1.00 62.12 171 LYS A C 1
ATOM 1417 O O . LYS A 1 171 ? 2.687 36.870 -31.455 1.00 62.12 171 LYS A O 1
ATOM 1422 N N . PRO A 1 172 ? 4.234 38.476 -31.090 1.00 57.06 172 PRO A N 1
ATOM 1423 C CA . PRO A 1 172 ? 4.448 38.128 -29.691 1.00 57.06 172 PRO A CA 1
ATOM 1424 C C . PRO A 1 172 ? 3.125 38.133 -28.920 1.00 57.06 172 PRO A C 1
ATOM 1426 O O . PRO A 1 172 ? 2.291 39.028 -29.087 1.00 57.06 172 PRO A O 1
ATOM 1429 N N . LEU A 1 173 ? 2.944 37.104 -28.087 1.00 64.62 173 LEU A N 1
ATOM 1430 C CA . LEU A 1 173 ? 1.768 36.929 -27.240 1.00 64.62 173 LEU A CA 1
ATOM 1431 C C . LEU A 1 173 ? 1.516 38.196 -26.418 1.00 64.62 173 LEU A C 1
ATOM 1433 O O . LEU A 1 173 ? 2.440 38.800 -25.868 1.00 64.62 173 LEU A O 1
ATOM 1437 N N . SER A 1 174 ? 0.246 38.599 -26.326 1.00 75.62 174 SER A N 1
ATOM 1438 C CA . SER A 1 174 ? -0.128 39.771 -25.540 1.00 75.62 174 SER A CA 1
ATOM 1439 C C . SER A 1 174 ? 0.289 39.583 -24.080 1.00 75.62 174 SER A C 1
ATOM 1441 O O . SER A 1 174 ? 0.292 38.470 -23.548 1.00 75.62 174 SER A O 1
ATOM 1443 N N . ARG A 1 175 ? 0.601 40.687 -23.394 1.00 70.56 175 ARG A N 1
ATOM 1444 C CA . ARG A 1 175 ? 1.005 40.668 -21.978 1.00 70.56 175 ARG A CA 1
ATOM 1445 C C . ARG A 1 175 ? 0.014 39.902 -21.090 1.00 70.56 175 ARG A C 1
ATOM 1447 O O . ARG A 1 175 ? 0.424 39.255 -20.134 1.00 70.56 175 ARG A O 1
ATOM 1454 N N . LEU A 1 176 ? -1.276 39.938 -21.432 1.00 69.75 176 LEU A N 1
ATOM 1455 C CA . LEU A 1 176 ? -2.324 39.209 -20.721 1.00 69.75 176 LEU A CA 1
ATOM 1456 C C . LEU A 1 176 ? -2.244 37.690 -20.946 1.00 69.75 176 LEU A C 1
ATOM 1458 O O . LEU A 1 176 ? -2.450 36.927 -20.007 1.00 69.75 176 LEU A O 1
ATOM 1462 N N . ALA A 1 177 ? -1.918 37.246 -22.163 1.00 71.81 177 ALA A N 1
ATOM 1463 C CA . ALA A 1 177 ? -1.719 35.831 -22.468 1.00 71.81 177 ALA A CA 1
ATOM 1464 C C . ALA A 1 177 ? -0.467 35.279 -21.771 1.00 71.81 177 ALA A C 1
ATOM 1466 O O . ALA A 1 177 ? -0.525 34.212 -21.167 1.00 71.81 177 ALA A O 1
ATOM 1467 N N . LEU A 1 178 ? 0.626 36.051 -21.759 1.00 68.62 178 LEU A N 1
ATOM 1468 C CA . LEU A 1 178 ? 1.839 35.696 -21.015 1.00 68.62 178 LEU A CA 1
ATOM 1469 C C . LEU A 1 178 ? 1.575 35.575 -19.508 1.00 68.62 178 LEU A C 1
ATOM 1471 O O . LEU A 1 178 ? 2.063 34.644 -18.878 1.00 68.62 178 LEU A O 1
ATOM 1475 N N . TYR A 1 179 ? 0.766 36.470 -18.932 1.00 71.19 179 TYR A N 1
ATOM 1476 C CA . TYR A 1 179 ? 0.434 36.422 -17.506 1.00 71.19 179 TYR A CA 1
ATOM 1477 C C . TYR A 1 179 ? -0.411 35.194 -17.133 1.00 71.19 179 TYR A C 1
ATOM 1479 O O . TYR A 1 179 ? -0.179 34.592 -16.090 1.00 71.19 179 TYR A O 1
ATOM 1487 N N . ARG A 1 180 ? -1.348 34.782 -17.998 1.00 77.81 180 ARG A N 1
ATOM 1488 C CA . ARG A 1 180 ? -2.141 33.554 -17.802 1.00 77.81 180 ARG A CA 1
ATOM 1489 C C . ARG A 1 180 ? -1.265 32.302 -17.849 1.00 77.81 180 ARG A C 1
ATOM 1491 O O . ARG A 1 180 ? -1.328 31.496 -16.931 1.00 77.81 180 ARG A O 1
ATOM 1498 N N . ILE A 1 181 ? -0.381 32.206 -18.846 1.00 76.31 181 ILE A N 1
ATOM 1499 C CA . ILE A 1 181 ? 0.580 31.097 -18.958 1.00 76.31 181 ILE A CA 1
ATOM 1500 C C . ILE A 1 181 ? 1.485 31.044 -17.720 1.00 76.31 181 ILE A C 1
ATOM 1502 O O . ILE A 1 181 ? 1.696 29.975 -17.159 1.00 76.31 181 ILE A O 1
ATOM 1506 N N . LEU A 1 182 ? 1.974 32.195 -17.247 1.00 72.38 182 LEU A N 1
ATOM 1507 C CA . LEU A 1 182 ? 2.793 32.265 -16.036 1.00 72.38 182 LEU A CA 1
ATOM 1508 C C . LEU A 1 182 ? 2.030 31.774 -14.793 1.00 72.38 182 LEU A C 1
ATOM 1510 O O . LEU A 1 182 ? 2.587 31.045 -13.978 1.00 72.38 182 LEU A O 1
ATOM 1514 N N . GLN A 1 183 ? 0.754 32.144 -14.647 1.00 78.50 183 GLN A N 1
ATOM 1515 C CA . GLN A 1 183 ? -0.084 31.676 -13.540 1.00 78.50 183 GLN A CA 1
ATOM 1516 C C . GLN A 1 183 ? -0.321 30.166 -13.586 1.00 78.50 183 GLN A C 1
ATOM 1518 O O . GLN A 1 183 ? -0.300 29.522 -12.538 1.00 78.50 183 GLN A O 1
ATOM 1523 N N . ASP A 1 184 ? -0.532 29.599 -14.771 1.00 80.94 184 ASP A N 1
ATOM 1524 C CA . ASP A 1 184 ? -0.752 28.161 -14.929 1.00 80.94 184 ASP A CA 1
ATOM 1525 C C . ASP A 1 184 ? 0.530 27.362 -14.660 1.00 80.94 184 ASP A C 1
ATOM 1527 O O . ASP A 1 184 ? 0.483 26.341 -13.972 1.00 80.94 184 ASP A O 1
ATOM 1531 N N . LEU A 1 185 ? 1.689 27.876 -15.086 1.00 74.62 185 LEU A N 1
ATOM 1532 C CA . LEU A 1 185 ? 2.996 27.295 -14.759 1.00 74.62 185 LEU A CA 1
ATOM 1533 C C . LEU A 1 185 ? 3.269 27.313 -13.249 1.00 74.62 185 LEU A C 1
ATOM 1535 O O . LEU A 1 185 ? 3.648 26.288 -12.689 1.00 74.62 185 LEU A O 1
ATOM 1539 N N . LEU A 1 186 ? 2.998 28.434 -12.573 1.00 78.50 186 LEU A N 1
ATOM 1540 C CA . LEU A 1 186 ? 3.164 28.548 -11.118 1.00 78.50 186 LEU A CA 1
ATOM 1541 C C . LEU A 1 186 ? 2.219 27.616 -10.344 1.00 78.50 186 LEU A C 1
ATOM 1543 O O . LEU A 1 186 ? 2.591 27.069 -9.307 1.00 78.50 186 LEU A O 1
ATOM 1547 N N . LYS A 1 187 ? 0.992 27.402 -10.834 1.00 78.19 187 LYS A N 1
ATOM 1548 C CA . LYS A 1 187 ? 0.060 26.428 -10.238 1.00 78.19 187 LYS A CA 1
ATOM 1549 C C . LYS A 1 187 ? 0.564 24.997 -10.395 1.00 78.19 187 LYS A C 1
ATOM 1551 O O . LYS A 1 187 ? 0.497 24.231 -9.437 1.00 78.19 187 LYS A O 1
ATOM 1556 N N . HIS A 1 188 ? 1.068 24.646 -11.576 1.00 69.31 188 HIS A N 1
ATOM 1557 C CA . HIS A 1 188 ? 1.614 23.317 -11.839 1.00 69.31 188 HIS A CA 1
ATOM 1558 C C . HIS A 1 188 ? 2.861 23.039 -10.987 1.00 69.31 188 HIS A C 1
ATOM 1560 O O . HIS A 1 188 ? 2.993 21.954 -10.429 1.00 69.31 188 HIS A O 1
ATOM 1566 N N . GLU A 1 189 ? 3.741 24.029 -10.823 1.00 60.38 189 GLU A N 1
ATOM 1567 C CA . GLU A 1 189 ? 4.929 23.924 -9.969 1.00 60.38 189 GLU A CA 1
ATOM 1568 C C . GLU A 1 189 ? 4.556 23.725 -8.492 1.00 60.38 189 GLU A C 1
ATOM 1570 O O . GLU A 1 189 ? 5.051 22.799 -7.852 1.00 60.38 189 GLU A O 1
ATOM 1575 N N . ASN A 1 190 ? 3.605 24.505 -7.968 1.00 70.44 190 ASN A N 1
ATOM 1576 C CA . ASN A 1 190 ? 3.110 24.323 -6.599 1.00 70.44 190 ASN A CA 1
ATOM 1577 C C . ASN A 1 190 ? 2.445 22.952 -6.393 1.00 70.44 190 ASN A C 1
ATOM 1579 O O . ASN A 1 190 ? 2.664 22.312 -5.366 1.00 70.44 190 ASN A O 1
ATOM 1583 N N . SER A 1 191 ? 1.674 22.472 -7.374 1.00 70.69 191 SER A N 1
ATOM 1584 C CA . SER A 1 191 ? 1.081 21.131 -7.320 1.00 70.69 191 SER A CA 1
ATOM 1585 C C . SER A 1 191 ? 2.145 20.034 -7.346 1.00 70.69 191 SER A C 1
ATOM 1587 O O . SER A 1 191 ? 2.019 19.057 -6.616 1.00 70.69 191 SER A O 1
ATOM 1589 N N . ALA A 1 192 ? 3.203 20.190 -8.145 1.00 68.25 192 ALA A N 1
ATOM 1590 C CA . ALA A 1 192 ? 4.310 19.240 -8.189 1.00 68.25 192 ALA A CA 1
ATOM 1591 C C . ALA A 1 192 ? 5.077 19.185 -6.856 1.00 68.25 192 ALA A C 1
ATOM 1593 O O . ALA A 1 192 ? 5.478 18.104 -6.427 1.00 68.25 192 ALA A O 1
ATOM 1594 N N . VAL A 1 193 ? 5.243 20.326 -6.179 1.00 71.69 193 VAL A N 1
ATOM 1595 C CA . VAL A 1 193 ? 5.886 20.401 -4.858 1.00 71.69 193 VAL A CA 1
ATOM 1596 C C . VAL A 1 193 ? 5.050 19.717 -3.775 1.00 71.69 193 VAL A C 1
ATOM 1598 O O . VAL A 1 193 ? 5.617 18.993 -2.958 1.00 71.69 193 VAL A O 1
ATOM 1601 N N . GLU A 1 194 ? 3.730 19.908 -3.761 1.00 66.31 194 GLU A N 1
ATOM 1602 C CA . GLU A 1 194 ? 2.859 19.208 -2.804 1.00 66.31 194 GLU A CA 1
ATOM 1603 C C . GLU A 1 194 ? 2.824 17.699 -3.073 1.00 66.31 194 GLU A C 1
ATOM 1605 O O . GLU A 1 194 ? 3.076 16.921 -2.158 1.00 66.31 194 GLU A O 1
ATOM 1610 N N . ASN A 1 195 ? 2.708 17.273 -4.335 1.00 67.69 195 ASN A N 1
ATOM 1611 C CA . ASN A 1 195 ? 2.797 15.853 -4.695 1.00 67.69 195 ASN A CA 1
ATOM 1612 C C . ASN A 1 195 ? 4.137 15.220 -4.262 1.00 67.69 195 ASN A C 1
ATOM 1614 O O . ASN A 1 195 ? 4.180 14.062 -3.850 1.00 67.69 195 ASN A O 1
ATOM 1618 N N . ALA A 1 196 ? 5.246 15.967 -4.332 1.00 67.00 196 ALA A N 1
ATOM 1619 C CA . ALA A 1 196 ? 6.554 15.494 -3.877 1.00 67.00 196 ALA A CA 1
ATOM 1620 C C . ALA A 1 196 ? 6.647 15.375 -2.344 1.00 67.00 196 ALA A C 1
ATOM 1622 O O . ALA A 1 196 ? 7.341 14.488 -1.841 1.00 67.00 196 ALA A O 1
ATOM 1623 N N . LYS A 1 197 ? 5.964 16.247 -1.591 1.00 70.19 197 LYS A N 1
ATOM 1624 C CA . LYS A 1 197 ? 5.850 16.121 -0.129 1.00 70.19 197 LYS A CA 1
ATOM 1625 C C . LYS A 1 197 ? 4.972 14.937 0.257 1.00 70.19 197 LYS A C 1
ATOM 1627 O O . LYS A 1 197 ? 5.374 14.179 1.134 1.00 70.19 197 LYS A O 1
ATOM 1632 N N . ASP A 1 198 ? 3.841 14.758 -0.416 1.00 64.12 198 ASP A N 1
ATOM 1633 C CA . ASP A 1 198 ? 2.926 13.640 -0.182 1.00 64.12 198 ASP A CA 1
ATOM 1634 C C . ASP A 1 198 ? 3.615 12.306 -0.476 1.00 64.12 198 ASP A C 1
ATOM 1636 O O . ASP A 1 198 ? 3.649 11.441 0.391 1.00 64.12 198 ASP A O 1
ATOM 1640 N N . SER A 1 199 ? 4.316 12.189 -1.609 1.00 56.16 199 SER A N 1
ATOM 1641 C CA . SER A 1 199 ? 5.123 11.004 -1.932 1.00 56.16 199 SER A CA 1
ATOM 1642 C C . SER A 1 199 ? 6.217 10.732 -0.889 1.00 56.16 199 SER A C 1
ATOM 1644 O O . SER A 1 199 ? 6.477 9.583 -0.533 1.00 56.16 199 SER A O 1
ATOM 1646 N N . ARG A 1 200 ? 6.846 11.783 -0.344 1.00 59.53 200 ARG A N 1
ATOM 1647 C CA . ARG A 1 200 ? 7.847 11.642 0.722 1.00 59.53 200 ARG A CA 1
ATOM 1648 C C . ARG A 1 200 ? 7.225 11.152 2.032 1.00 59.53 200 ARG A C 1
ATOM 1650 O O . ARG A 1 200 ? 7.830 10.317 2.703 1.00 59.53 200 ARG A O 1
ATOM 1657 N N . ASN A 1 201 ? 6.039 11.641 2.381 1.00 59.28 201 ASN A N 1
ATOM 1658 C CA . ASN A 1 201 ? 5.295 11.186 3.553 1.00 59.28 201 ASN A CA 1
ATOM 1659 C C . ASN A 1 201 ? 4.820 9.739 3.374 1.00 59.28 201 ASN A C 1
ATOM 1661 O O . ASN A 1 201 ? 5.031 8.938 4.273 1.00 59.28 201 ASN A O 1
ATOM 1665 N N . GLU A 1 202 ? 4.314 9.370 2.196 1.00 60.94 202 GLU A N 1
ATOM 1666 C CA . GLU A 1 202 ? 3.965 7.986 1.851 1.00 60.94 202 GLU A CA 1
ATOM 1667 C C . GLU A 1 202 ? 5.176 7.053 1.967 1.00 60.94 202 GLU A C 1
ATOM 1669 O O . GLU A 1 202 ? 5.069 5.980 2.550 1.00 60.94 202 GLU A O 1
ATOM 1674 N N . THR A 1 203 ? 6.362 7.454 1.488 1.00 49.94 203 THR A N 1
ATOM 1675 C CA . THR A 1 203 ? 7.577 6.635 1.672 1.00 49.94 203 THR A CA 1
ATOM 1676 C C . THR A 1 203 ? 8.004 6.512 3.134 1.00 49.94 203 THR A C 1
ATOM 1678 O O . THR A 1 203 ? 8.563 5.485 3.512 1.00 49.94 203 THR A O 1
ATOM 1681 N N . ALA A 1 204 ? 7.756 7.532 3.961 1.00 64.19 204 ALA A N 1
ATOM 1682 C CA . ALA A 1 204 ? 8.042 7.481 5.392 1.00 64.19 204 ALA A CA 1
ATOM 1683 C C . ALA A 1 204 ? 7.038 6.579 6.128 1.00 64.19 204 ALA A C 1
ATOM 1685 O O . ALA A 1 204 ? 7.459 5.740 6.918 1.00 64.19 204 ALA A O 1
ATOM 1686 N N . GLU A 1 205 ? 5.746 6.680 5.800 1.00 58.97 205 GLU A N 1
ATOM 1687 C CA . GLU A 1 205 ? 4.690 5.788 6.294 1.00 58.97 205 GLU A CA 1
ATOM 1688 C C . GLU A 1 205 ? 4.947 4.335 5.860 1.00 58.97 205 GLU A C 1
ATOM 1690 O O . GLU A 1 205 ? 4.823 3.427 6.672 1.00 58.97 205 GLU A O 1
ATOM 1695 N N . GLN A 1 206 ? 5.402 4.095 4.624 1.00 51.28 206 GLN A N 1
ATOM 1696 C CA . GLN A 1 206 ? 5.817 2.767 4.151 1.00 51.28 206 GLN A CA 1
ATOM 1697 C C . GLN A 1 206 ? 7.049 2.234 4.890 1.00 51.28 206 GLN A C 1
ATOM 1699 O O . GLN A 1 206 ? 7.136 1.036 5.147 1.00 51.28 206 GLN A O 1
ATOM 1704 N N . GLN A 1 207 ? 8.016 3.092 5.226 1.00 46.25 207 GLN A N 1
ATOM 1705 C CA . GLN A 1 207 ? 9.179 2.695 6.023 1.00 46.25 207 GLN A CA 1
ATOM 1706 C C . GLN A 1 207 ? 8.795 2.370 7.468 1.00 46.25 207 GLN A C 1
ATOM 1708 O O . GLN A 1 207 ? 9.297 1.395 8.018 1.00 46.25 207 GLN A O 1
ATOM 1713 N N . GLU A 1 208 ? 7.898 3.147 8.070 1.00 50.00 208 GLU A N 1
ATOM 1714 C CA . GLU A 1 208 ? 7.346 2.879 9.401 1.00 50.00 208 GLU A CA 1
ATOM 1715 C C . GLU A 1 208 ? 6.518 1.582 9.395 1.00 50.00 208 GLU A C 1
ATOM 1717 O O . GLU A 1 208 ? 6.710 0.720 10.248 1.00 50.00 208 GLU A O 1
ATOM 1722 N N . TRP A 1 209 ? 5.717 1.364 8.349 1.00 52.31 209 TRP A N 1
ATOM 1723 C CA . TRP A 1 209 ? 4.982 0.123 8.110 1.00 52.31 209 TRP A CA 1
ATOM 1724 C C . TRP A 1 209 ? 5.918 -1.082 7.944 1.00 52.31 209 TRP A C 1
ATOM 1726 O O . TRP A 1 209 ? 5.678 -2.119 8.551 1.00 52.31 209 TRP A O 1
ATOM 1736 N N . GLN A 1 210 ? 7.024 -0.958 7.202 1.00 46.50 210 GLN A N 1
ATOM 1737 C CA . GLN A 1 210 ? 8.038 -2.019 7.091 1.00 46.50 210 GLN A CA 1
ATOM 1738 C C . GLN A 1 210 ? 8.758 -2.315 8.415 1.00 46.50 210 GLN A C 1
ATOM 1740 O O . GLN A 1 210 ? 9.203 -3.442 8.620 1.00 46.50 210 GLN A O 1
ATOM 1745 N N . LEU A 1 211 ? 8.889 -1.328 9.306 1.00 51.41 211 LEU A N 1
ATOM 1746 C CA . LEU A 1 211 ? 9.452 -1.521 10.645 1.00 51.41 211 LEU A CA 1
ATOM 1747 C C . LEU A 1 211 ? 8.459 -2.210 11.593 1.00 51.41 211 LEU A C 1
ATOM 1749 O O . LEU A 1 211 ? 8.886 -3.022 12.413 1.00 51.41 211 LEU A O 1
ATOM 1753 N N . ASP A 1 212 ? 7.160 -1.943 11.454 1.00 52.50 212 ASP A N 1
ATOM 1754 C CA . ASP A 1 212 ? 6.101 -2.668 12.170 1.00 52.50 212 ASP A CA 1
ATOM 1755 C C . ASP A 1 212 ? 5.889 -4.092 11.611 1.00 52.50 212 ASP A C 1
ATOM 1757 O O . ASP A 1 212 ? 5.497 -4.991 12.352 1.00 52.50 212 ASP A O 1
ATOM 1761 N N . HIS A 1 213 ? 6.208 -4.319 10.329 1.00 50.00 213 HIS A N 1
ATOM 1762 C CA . HIS A 1 213 ? 6.166 -5.616 9.634 1.00 50.00 213 HIS A CA 1
ATOM 1763 C C . HIS A 1 213 ? 7.526 -6.319 9.594 1.00 50.00 213 HIS A C 1
ATOM 1765 O O . HIS A 1 213 ? 7.818 -7.048 8.646 1.00 50.00 213 HIS A O 1
ATOM 1771 N N . VAL A 1 214 ? 8.380 -6.125 10.603 1.00 50.03 214 VAL A N 1
ATOM 1772 C CA . VAL A 1 214 ? 9.491 -7.060 10.821 1.00 50.03 214 VAL A CA 1
ATOM 1773 C C . VAL A 1 214 ? 8.856 -8.437 10.981 1.00 50.03 214 VAL A C 1
ATOM 1775 O O . VAL A 1 214 ? 8.241 -8.699 12.012 1.00 50.03 214 VAL A O 1
ATOM 1778 N N . ASP A 1 215 ? 8.946 -9.246 9.917 1.00 54.91 215 ASP A N 1
ATOM 1779 C CA . ASP A 1 215 ? 8.351 -10.575 9.801 1.00 54.91 215 ASP A CA 1
ATOM 1780 C C . ASP A 1 215 ? 8.473 -11.282 11.141 1.00 54.91 215 ASP A C 1
ATOM 1782 O O . ASP A 1 215 ? 9.582 -11.465 11.656 1.00 54.91 215 ASP A O 1
ATOM 1786 N N . ASP A 1 216 ? 7.329 -11.614 11.732 1.00 66.00 216 ASP A N 1
ATOM 1787 C CA . ASP A 1 216 ? 7.290 -12.261 13.027 1.00 66.00 216 ASP A CA 1
ATOM 1788 C C . ASP A 1 216 ? 7.995 -13.616 12.859 1.00 66.00 216 ASP A C 1
ATOM 1790 O O . ASP A 1 216 ? 7.463 -14.557 12.272 1.00 66.00 216 ASP A O 1
ATOM 1794 N N . TYR A 1 217 ? 9.272 -13.663 13.259 1.00 69.94 217 TYR A N 1
ATOM 1795 C CA . TYR A 1 217 ? 10.255 -14.684 12.863 1.00 69.94 217 TYR A CA 1
ATOM 1796 C C . TYR A 1 217 ? 9.802 -16.106 13.223 1.00 69.94 217 TYR A C 1
ATOM 1798 O O . TYR A 1 217 ? 10.267 -17.094 12.660 1.00 69.94 217 TYR A O 1
ATOM 1806 N N . LEU A 1 218 ? 8.873 -16.207 14.173 1.00 75.81 218 LEU A N 1
ATOM 1807 C CA . LEU A 1 218 ? 8.292 -17.453 14.647 1.00 75.81 218 LEU A CA 1
ATOM 1808 C C . LEU A 1 218 ? 7.138 -17.963 13.779 1.00 75.81 218 LEU A C 1
ATOM 1810 O O . LEU A 1 218 ? 6.816 -19.143 13.874 1.00 75.81 218 LEU A O 1
ATOM 1814 N N . VAL A 1 219 ? 6.536 -17.140 12.917 1.00 78.44 219 VAL A N 1
ATOM 1815 C CA . VAL A 1 219 ? 5.392 -17.527 12.072 1.00 78.44 219 VAL A CA 1
ATOM 1816 C C . VAL A 1 219 ? 5.673 -18.797 11.261 1.00 78.44 219 VAL A C 1
ATOM 1818 O O . VAL A 1 219 ? 4.878 -19.728 11.378 1.00 78.44 219 VAL A O 1
ATOM 1821 N N . PRO A 1 220 ? 6.805 -18.941 10.540 1.00 77.81 220 PRO A N 1
ATOM 1822 C CA . PRO A 1 220 ? 7.127 -20.179 9.824 1.00 77.81 220 PRO A CA 1
ATOM 1823 C C . PRO A 1 220 ? 7.176 -21.424 10.719 1.00 77.81 220 PRO A C 1
ATOM 1825 O O . PRO A 1 220 ? 6.830 -22.515 10.279 1.00 77.81 220 PRO A O 1
ATOM 1828 N N . HIS A 1 221 ? 7.571 -21.259 11.983 1.00 79.12 221 HIS A N 1
ATOM 1829 C CA . HIS A 1 221 ? 7.689 -22.346 12.959 1.00 79.12 221 HIS A CA 1
ATOM 1830 C C . HIS A 1 221 ? 6.357 -22.703 13.625 1.00 79.12 221 HIS A C 1
ATOM 1832 O O . HIS A 1 221 ? 6.208 -23.812 14.136 1.00 79.12 221 HIS A O 1
ATOM 1838 N N . LEU A 1 222 ? 5.398 -21.775 13.621 1.00 75.88 222 LEU A N 1
ATOM 1839 C CA . LEU A 1 222 ? 4.068 -21.932 14.214 1.00 75.88 222 LEU A CA 1
ATOM 1840 C C . LEU A 1 222 ? 3.012 -22.407 13.204 1.00 75.88 222 LEU A C 1
ATOM 1842 O O . LEU A 1 222 ? 2.001 -22.970 13.624 1.00 75.88 222 LEU A O 1
ATOM 1846 N N . ILE A 1 223 ? 3.263 -22.242 11.898 1.00 78.81 223 ILE A N 1
ATOM 1847 C CA . ILE A 1 223 ? 2.394 -22.739 10.816 1.00 78.81 223 ILE A CA 1
ATOM 1848 C C . ILE A 1 223 ? 2.213 -24.260 10.906 1.00 78.81 223 ILE A C 1
ATOM 1850 O O . ILE A 1 223 ? 1.087 -24.743 10.836 1.00 78.81 223 ILE A O 1
ATOM 1854 N N . ASP A 1 224 ? 3.297 -25.011 11.126 1.00 73.69 224 ASP A N 1
ATOM 1855 C CA . ASP A 1 224 ? 3.257 -26.481 11.228 1.00 73.69 224 ASP A CA 1
ATOM 1856 C C . ASP A 1 224 ? 2.470 -26.985 12.452 1.00 73.69 224 ASP A C 1
ATOM 1858 O O . ASP A 1 224 ? 2.110 -28.161 12.524 1.00 73.69 224 ASP A O 1
ATOM 1862 N N . LEU A 1 225 ? 2.223 -26.106 13.427 1.00 77.12 225 LEU A N 1
ATOM 1863 C CA . LEU A 1 225 ? 1.516 -26.409 14.671 1.00 77.12 225 LEU A CA 1
ATOM 1864 C C . LEU A 1 225 ? 0.072 -25.885 14.679 1.00 77.12 225 LEU A C 1
ATOM 1866 O O . LEU A 1 225 ? -0.610 -26.041 15.689 1.00 77.12 225 LEU A O 1
ATOM 1870 N N . ASP A 1 226 ? -0.385 -25.278 13.579 1.00 75.38 226 ASP A N 1
ATOM 1871 C CA . ASP A 1 226 ? -1.708 -24.653 13.440 1.00 75.38 226 ASP A CA 1
ATOM 1872 C C . ASP A 1 226 ? -1.988 -23.584 14.517 1.00 75.38 226 ASP A C 1
ATOM 1874 O O . ASP A 1 226 ? -3.095 -23.458 15.035 1.00 75.38 226 ASP A O 1
ATOM 1878 N N . PHE A 1 227 ? -0.949 -22.814 14.874 1.00 74.81 227 PHE A N 1
ATOM 1879 C CA . PHE A 1 227 ? -1.007 -21.701 15.834 1.00 74.81 227 PHE A CA 1
ATOM 1880 C C . PHE A 1 227 ? -1.684 -22.061 17.175 1.00 74.81 227 PHE A C 1
ATOM 1882 O O . PHE A 1 227 ? -2.719 -21.490 17.534 1.00 74.81 227 PHE A O 1
ATOM 1889 N N . PRO A 1 228 ? -1.104 -22.987 17.960 1.00 77.00 228 PRO A N 1
ATOM 1890 C CA . PRO A 1 228 ? -1.732 -23.466 19.181 1.00 77.00 228 PRO A CA 1
ATOM 1891 C C . PRO A 1 228 ? -1.758 -22.369 20.255 1.00 77.00 228 PRO A C 1
ATOM 1893 O O . PRO A 1 228 ? -0.759 -21.687 20.485 1.00 77.00 228 PRO A O 1
ATOM 1896 N N . GLU A 1 229 ? -2.874 -22.246 20.984 1.00 71.12 229 GLU A N 1
ATOM 1897 C CA . GLU A 1 229 ? -3.006 -21.287 22.099 1.00 71.12 229 GLU A CA 1
ATOM 1898 C C . GLU A 1 229 ? -2.013 -21.568 23.246 1.00 71.12 229 GLU A C 1
ATOM 1900 O O . GLU A 1 229 ? -1.647 -20.664 23.998 1.00 71.12 229 GLU A O 1
ATOM 1905 N N . THR A 1 230 ? -1.542 -22.816 23.377 1.00 74.19 230 THR A N 1
ATOM 1906 C CA . THR A 1 230 ? -0.505 -23.219 24.337 1.00 74.19 230 THR A CA 1
ATOM 1907 C C . THR A 1 230 ? 0.463 -24.218 23.712 1.00 74.19 230 THR A C 1
ATOM 1909 O O . THR A 1 230 ? 0.043 -25.275 23.245 1.00 74.19 230 THR A O 1
ATOM 1912 N N . LEU A 1 231 ? 1.762 -23.915 23.759 1.00 76.19 231 LEU A N 1
ATOM 1913 C CA . LEU A 1 231 ? 2.819 -24.825 23.316 1.00 76.19 231 LEU A CA 1
ATOM 1914 C C . LEU A 1 231 ? 3.117 -25.876 24.389 1.00 76.19 231 LEU A C 1
ATOM 1916 O O . LEU A 1 231 ? 3.264 -25.547 25.571 1.00 76.19 231 LEU A O 1
ATOM 1920 N N . SER A 1 232 ? 3.253 -27.139 23.979 1.00 84.94 232 SER A N 1
ATOM 1921 C CA . SER A 1 232 ? 3.800 -28.159 24.871 1.00 84.94 232 SER A CA 1
ATOM 1922 C C . SER A 1 232 ? 5.284 -27.859 25.157 1.00 84.94 232 SER A C 1
ATOM 1924 O O . SER A 1 232 ? 5.962 -27.269 24.310 1.00 84.94 232 SER A O 1
ATOM 1926 N N . PRO A 1 233 ? 5.833 -28.271 26.316 1.00 84.12 233 PRO A N 1
ATOM 1927 C CA . PRO A 1 233 ? 7.253 -28.073 26.620 1.00 84.12 233 PRO A CA 1
ATOM 1928 C C . PRO A 1 233 ? 8.180 -28.652 25.542 1.00 84.12 233 PRO A C 1
ATOM 1930 O O . PRO A 1 233 ? 9.194 -28.051 25.207 1.00 84.12 233 PRO A O 1
ATOM 1933 N N . THR A 1 234 ? 7.794 -29.785 24.952 1.00 84.56 234 THR A N 1
ATOM 1934 C CA . THR A 1 234 ? 8.539 -30.434 23.871 1.00 84.56 234 THR A CA 1
ATOM 1935 C C . THR A 1 234 ? 8.482 -29.646 22.566 1.00 84.56 234 THR A C 1
ATOM 1937 O O . THR A 1 234 ? 9.504 -29.515 21.900 1.00 84.56 234 THR A O 1
ATOM 1940 N N . ASP A 1 235 ? 7.328 -29.077 22.207 1.00 80.38 235 ASP A N 1
ATOM 1941 C CA . ASP A 1 235 ? 7.195 -28.266 20.987 1.00 80.38 235 ASP A CA 1
ATOM 1942 C C . ASP A 1 235 ? 7.949 -26.946 21.119 1.00 80.38 235 ASP A C 1
ATOM 1944 O O . ASP A 1 235 ? 8.600 -26.503 20.177 1.00 80.38 235 ASP A O 1
ATOM 1948 N N . PHE A 1 236 ? 7.930 -26.356 22.312 1.00 82.62 236 PHE A N 1
ATOM 1949 C CA . PHE A 1 236 ? 8.701 -25.161 22.624 1.00 82.62 236 PHE A CA 1
ATOM 1950 C C . PHE A 1 236 ? 10.211 -25.396 22.484 1.00 82.62 236 PHE A C 1
ATOM 1952 O O . PHE A 1 236 ? 10.887 -24.641 21.782 1.00 82.62 236 PHE A O 1
ATOM 1959 N N . ASP A 1 237 ? 10.737 -26.470 23.081 1.00 85.25 237 ASP A N 1
ATOM 1960 C CA . ASP A 1 237 ? 12.153 -26.834 22.957 1.00 85.25 237 ASP A CA 1
ATOM 1961 C C . ASP A 1 237 ? 12.533 -27.133 21.497 1.00 85.25 237 ASP A C 1
ATOM 1963 O O . ASP A 1 237 ? 13.610 -26.741 21.037 1.00 85.25 237 ASP A O 1
ATOM 1967 N N . ASN A 1 238 ? 11.629 -27.758 20.736 1.00 87.69 238 ASN A N 1
ATOM 1968 C CA . ASN A 1 238 ? 11.814 -28.022 19.310 1.00 87.69 238 ASN A CA 1
ATOM 1969 C C . ASN A 1 238 ? 11.857 -26.733 18.475 1.00 87.69 238 ASN A C 1
ATOM 1971 O O . ASN A 1 238 ? 12.733 -26.600 17.619 1.00 87.69 238 ASN A O 1
ATOM 1975 N N . ILE A 1 239 ? 10.957 -25.774 18.720 1.00 85.19 239 ILE A N 1
ATOM 1976 C CA . ILE A 1 239 ? 10.962 -24.466 18.043 1.00 85.19 239 ILE A CA 1
ATOM 1977 C C . ILE A 1 239 ? 12.254 -23.720 18.370 1.00 85.19 239 ILE A C 1
ATOM 1979 O O . ILE A 1 239 ? 12.931 -23.245 17.462 1.00 85.19 239 ILE A O 1
ATOM 1983 N N . ILE A 1 240 ? 12.657 -23.669 19.644 1.00 85.75 240 ILE A N 1
ATOM 1984 C CA . ILE A 1 240 ? 13.924 -23.040 20.038 1.00 85.75 240 ILE A CA 1
ATOM 1985 C C . ILE A 1 240 ? 15.101 -23.703 19.322 1.00 85.75 240 ILE A C 1
ATOM 1987 O O . ILE A 1 240 ? 15.971 -23.005 18.797 1.00 85.75 240 ILE A O 1
ATOM 1991 N N . ALA A 1 241 ? 15.140 -25.035 19.270 1.00 88.56 241 ALA A N 1
ATOM 1992 C CA . ALA A 1 241 ? 16.198 -25.762 18.582 1.00 88.56 241 ALA A CA 1
ATOM 1993 C C . ALA A 1 241 ? 16.245 -25.426 17.082 1.00 88.56 241 ALA A C 1
ATOM 1995 O O . ALA A 1 241 ? 17.336 -25.185 16.557 1.00 88.56 241 ALA A O 1
ATOM 1996 N N . LYS A 1 242 ? 15.086 -25.344 16.412 1.00 85.94 242 LYS A N 1
ATOM 1997 C CA . LYS A 1 242 ? 14.970 -24.925 15.005 1.00 85.94 242 LYS A CA 1
ATOM 1998 C C . LYS A 1 242 ? 15.451 -23.486 14.799 1.00 85.94 242 LYS A C 1
ATOM 2000 O O . LYS A 1 242 ? 16.341 -23.268 13.981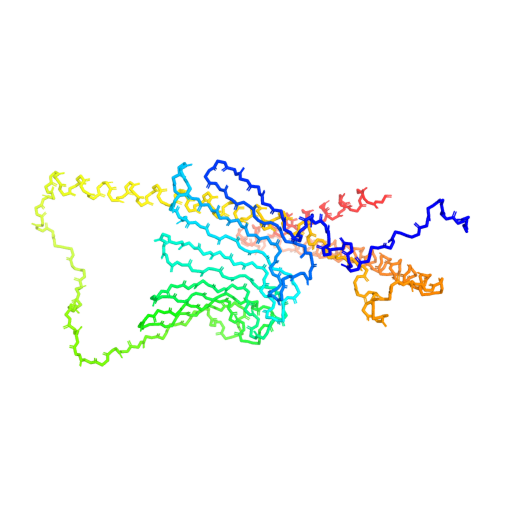 1.00 85.94 242 LYS A O 1
ATOM 2005 N N . CYS A 1 243 ? 14.973 -22.529 15.594 1.00 84.19 243 CYS A N 1
ATOM 2006 C CA . CYS A 1 243 ? 15.392 -21.125 15.518 1.00 84.19 243 CYS A CA 1
ATOM 2007 C C . CYS A 1 243 ? 16.906 -20.961 15.733 1.00 84.19 243 CYS A C 1
ATOM 2009 O O . CYS A 1 243 ? 17.586 -20.240 15.003 1.00 84.19 243 CYS A O 1
ATOM 2011 N N . LEU A 1 244 ? 17.476 -21.664 16.718 1.00 86.25 244 LEU A N 1
ATOM 2012 C CA . LEU A 1 244 ? 18.919 -21.647 16.966 1.00 86.25 244 LEU A CA 1
ATOM 2013 C C . LEU A 1 244 ? 19.713 -22.285 15.823 1.00 86.25 244 LEU A C 1
ATOM 2015 O O . LEU A 1 244 ? 20.844 -21.870 15.554 1.00 86.25 244 LEU A O 1
ATOM 2019 N N . GLN A 1 245 ? 19.157 -23.302 15.170 1.00 87.31 245 GLN A N 1
ATOM 2020 C CA . GLN A 1 245 ? 19.773 -23.943 14.017 1.00 87.31 245 GLN A CA 1
ATOM 2021 C C . GLN A 1 245 ? 19.774 -23.010 12.801 1.00 87.31 245 GLN A C 1
ATOM 2023 O O . GLN A 1 245 ? 20.836 -22.799 12.216 1.00 87.31 245 GLN A O 1
ATOM 2028 N N . GLU A 1 246 ? 18.646 -22.377 12.485 1.00 85.25 246 GLU A N 1
ATOM 2029 C CA . GLU A 1 246 ? 18.545 -21.371 11.420 1.00 85.25 246 GLU A CA 1
ATOM 2030 C C . GLU A 1 246 ? 19.491 -20.194 11.660 1.00 85.25 246 GLU A C 1
ATOM 2032 O O . GLU A 1 246 ? 20.209 -19.766 10.756 1.00 85.25 246 GLU A O 1
ATOM 2037 N N . PHE A 1 247 ? 19.583 -19.715 12.902 1.00 81.94 247 PHE A N 1
ATOM 2038 C CA . PHE A 1 247 ? 20.536 -18.672 13.268 1.00 81.94 247 PHE A CA 1
ATOM 2039 C C . PHE A 1 247 ? 21.996 -19.107 13.045 1.00 81.94 247 PHE A C 1
ATOM 2041 O O . PHE A 1 247 ? 22.831 -18.336 12.565 1.00 81.94 247 PHE A O 1
ATOM 2048 N N . LYS A 1 248 ? 22.344 -20.361 13.355 1.00 85.00 248 LYS A N 1
ATOM 2049 C CA . LYS A 1 248 ? 23.683 -20.900 13.058 1.00 85.00 248 LYS A CA 1
ATOM 2050 C C . LYS A 1 248 ? 23.923 -21.010 11.552 1.00 85.00 248 LYS A C 1
ATOM 2052 O O . LYS A 1 248 ? 25.038 -20.745 11.095 1.00 85.00 248 LYS A O 1
ATOM 2057 N N . GLU A 1 249 ? 22.920 -21.415 10.785 1.00 83.81 249 GLU A N 1
ATOM 2058 C CA . GLU A 1 249 ? 23.000 -21.558 9.330 1.00 83.81 249 GLU A CA 1
ATOM 2059 C C . GLU A 1 249 ? 23.125 -20.209 8.624 1.00 83.81 249 GLU A C 1
ATOM 2061 O O . GLU A 1 249 ? 23.999 -20.054 7.767 1.00 83.81 249 GLU A O 1
ATOM 2066 N N . SER A 1 250 ? 22.367 -19.198 9.047 1.00 79.94 250 SER A N 1
ATOM 2067 C CA . SER A 1 250 ? 22.475 -17.837 8.518 1.00 79.94 250 SER A CA 1
ATOM 2068 C C . SER A 1 250 ? 23.866 -17.250 8.772 1.00 79.94 250 SER A C 1
ATOM 2070 O O . SER A 1 250 ? 24.484 -16.697 7.860 1.00 79.94 250 SER A O 1
ATOM 2072 N N . ARG A 1 251 ? 24.454 -17.476 9.956 1.00 80.69 251 ARG A N 1
ATOM 2073 C CA . ARG A 1 251 ? 25.847 -17.081 10.236 1.00 80.69 251 ARG A CA 1
ATOM 2074 C C . ARG A 1 251 ? 26.850 -17.792 9.329 1.00 80.69 251 ARG A C 1
ATOM 2076 O O . ARG A 1 251 ? 27.779 -17.149 8.837 1.00 80.69 251 ARG A O 1
ATOM 2083 N N . LYS A 1 252 ? 26.672 -19.091 9.065 1.00 85.00 252 LYS A N 1
ATOM 2084 C CA . LYS A 1 252 ? 27.512 -19.823 8.095 1.00 85.00 252 LYS A CA 1
ATOM 2085 C C . LYS A 1 252 ? 27.377 -19.230 6.690 1.00 85.00 252 LYS A C 1
ATOM 2087 O O . LYS A 1 252 ? 28.393 -19.054 6.017 1.00 85.00 252 LYS A O 1
ATOM 2092 N N . ALA A 1 253 ? 26.161 -18.883 6.268 1.00 82.38 253 ALA A N 1
ATOM 2093 C CA . ALA A 1 253 ? 25.905 -18.253 4.976 1.00 82.38 253 ALA A CA 1
ATOM 2094 C C . ALA A 1 253 ? 26.612 -16.894 4.856 1.00 82.38 253 ALA A C 1
ATOM 2096 O O . ALA A 1 253 ? 27.285 -16.650 3.856 1.00 82.38 253 ALA A O 1
ATOM 2097 N N . VAL A 1 254 ? 26.565 -16.054 5.896 1.00 83.44 254 VAL A N 1
ATOM 2098 C CA . VAL A 1 254 ? 27.273 -14.761 5.919 1.00 83.44 254 VAL A CA 1
ATOM 2099 C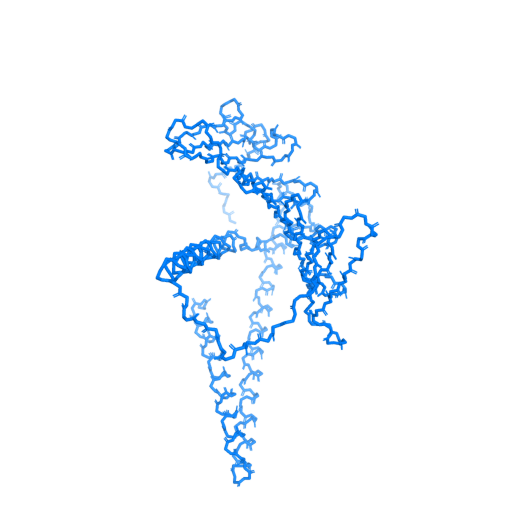 C . VAL A 1 254 ? 28.796 -14.945 5.865 1.00 83.44 254 VAL A C 1
ATOM 2101 O O . VAL A 1 254 ? 29.480 -14.251 5.112 1.00 83.44 254 VAL A O 1
ATOM 2104 N N . VAL A 1 255 ? 29.351 -15.912 6.602 1.00 86.19 255 VAL A N 1
ATOM 2105 C CA . VAL A 1 255 ? 30.791 -16.228 6.539 1.00 86.19 255 VAL A CA 1
ATOM 2106 C C . VAL A 1 255 ? 31.196 -16.699 5.138 1.00 86.19 255 VAL A C 1
ATOM 2108 O O . VAL A 1 255 ? 32.239 -16.287 4.625 1.00 86.19 255 VAL A O 1
ATOM 2111 N N . ASN A 1 256 ? 30.383 -17.536 4.494 1.00 89.00 256 ASN A N 1
ATOM 2112 C CA . ASN A 1 256 ? 30.630 -17.989 3.124 1.00 89.00 256 ASN A CA 1
ATOM 2113 C C . ASN A 1 256 ? 30.520 -16.839 2.114 1.00 89.00 256 ASN A C 1
ATOM 2115 O O . ASN A 1 256 ? 31.376 -16.717 1.240 1.00 89.00 256 ASN A O 1
ATOM 2119 N N . PHE A 1 257 ? 29.533 -15.956 2.279 1.00 89.06 257 PHE A N 1
ATOM 2120 C CA . PHE A 1 257 ? 29.366 -14.748 1.473 1.00 89.06 257 PHE A CA 1
ATOM 2121 C C . PHE A 1 257 ? 30.609 -13.851 1.537 1.00 89.06 257 PHE A C 1
ATOM 2123 O O . PHE A 1 257 ? 31.148 -13.458 0.500 1.00 89.06 257 PHE A O 1
ATOM 2130 N N . LEU A 1 258 ? 31.127 -13.588 2.742 1.00 88.69 258 LEU A N 1
ATOM 2131 C CA . LEU A 1 258 ? 32.356 -12.813 2.927 1.00 88.69 258 LEU A CA 1
ATOM 2132 C C . LEU A 1 258 ? 33.563 -13.484 2.266 1.00 88.69 258 LEU A C 1
ATOM 2134 O O . LEU A 1 258 ? 34.317 -12.821 1.551 1.00 88.69 258 LEU A O 1
ATOM 2138 N N . LYS A 1 259 ? 33.740 -14.798 2.458 1.00 90.19 259 LYS A N 1
ATOM 2139 C CA . LYS A 1 259 ? 34.827 -15.561 1.821 1.00 90.19 259 LYS A CA 1
ATOM 2140 C C . LYS A 1 259 ? 34.778 -15.454 0.298 1.00 90.19 259 LYS A C 1
ATOM 2142 O O . LYS A 1 259 ? 35.820 -15.236 -0.323 1.00 90.19 259 LYS A O 1
ATOM 2147 N N . GLU A 1 260 ? 33.590 -15.567 -0.288 1.00 93.75 260 GLU A N 1
ATOM 2148 C CA . GLU A 1 260 ? 33.386 -15.498 -1.735 1.00 93.75 260 GLU A CA 1
ATOM 2149 C C . GLU A 1 260 ? 33.660 -14.094 -2.285 1.00 93.75 260 GLU A C 1
ATOM 2151 O O . GLU A 1 260 ? 34.390 -13.938 -3.264 1.00 93.75 260 GLU A O 1
ATOM 2156 N N . HIS A 1 261 ? 33.162 -13.048 -1.623 1.00 90.88 261 HIS A N 1
ATOM 2157 C CA . HIS A 1 261 ? 33.447 -11.666 -2.015 1.00 90.88 261 HIS A CA 1
ATOM 2158 C C . HIS A 1 261 ? 34.939 -11.324 -1.886 1.00 90.88 261 HIS A C 1
ATOM 2160 O O . HIS A 1 261 ? 35.508 -10.713 -2.793 1.00 90.88 261 HIS A O 1
ATOM 2166 N N . HIS A 1 262 ? 35.611 -11.784 -0.825 1.00 91.81 262 HIS A N 1
ATOM 2167 C CA . HIS A 1 262 ? 37.066 -11.657 -0.693 1.00 91.81 262 HIS A CA 1
ATOM 2168 C C . HIS A 1 262 ? 37.829 -12.427 -1.775 1.00 91.81 262 HIS A C 1
ATOM 2170 O O . HIS A 1 262 ? 38.883 -11.976 -2.227 1.00 91.81 262 HIS A O 1
ATOM 2176 N N . LYS A 1 263 ? 37.351 -13.606 -2.184 1.00 94.25 263 LYS A N 1
ATOM 2177 C CA . LYS A 1 263 ? 37.952 -14.385 -3.275 1.00 94.25 263 LYS A CA 1
ATOM 2178 C C . LYS A 1 263 ? 37.826 -13.640 -4.607 1.00 94.25 263 LYS A C 1
ATOM 2180 O O . LYS A 1 263 ? 38.850 -13.370 -5.229 1.00 94.25 263 LYS A O 1
ATOM 2185 N N . LYS A 1 264 ? 36.615 -13.216 -4.977 1.00 92.44 264 LYS A N 1
ATOM 2186 C CA . LYS A 1 264 ? 36.341 -12.469 -6.217 1.00 92.44 264 LYS A CA 1
ATOM 2187 C C . LYS A 1 264 ? 37.118 -11.158 -6.306 1.00 92.44 264 LYS A C 1
ATOM 2189 O O . LYS A 1 264 ? 37.617 -10.811 -7.374 1.00 92.44 264 LYS A O 1
ATOM 2194 N N . LEU A 1 265 ? 37.240 -10.427 -5.196 1.00 93.19 265 LEU A N 1
ATOM 2195 C CA . LEU A 1 265 ? 38.036 -9.200 -5.155 1.00 93.19 265 LEU A CA 1
ATOM 2196 C C . LEU A 1 265 ? 39.524 -9.497 -5.399 1.00 93.19 265 LEU A C 1
ATOM 2198 O O . LEU A 1 265 ? 40.140 -8.840 -6.233 1.00 93.19 265 LEU A O 1
ATOM 2202 N N . ARG A 1 266 ? 40.083 -10.530 -4.752 1.00 93.06 266 ARG A N 1
ATOM 2203 C CA . ARG A 1 266 ? 41.481 -10.953 -4.961 1.00 93.06 266 ARG A CA 1
ATOM 2204 C C . ARG A 1 266 ? 41.752 -11.413 -6.393 1.00 93.06 266 ARG A C 1
ATOM 2206 O O . ARG A 1 266 ? 42.799 -11.093 -6.949 1.00 93.06 266 ARG A O 1
ATOM 2213 N N . GLU A 1 267 ? 40.825 -12.154 -6.995 1.00 94.88 267 GLU A N 1
ATOM 2214 C CA . GLU A 1 267 ? 40.933 -12.604 -8.387 1.00 94.88 267 GLU A CA 1
ATOM 2215 C C . GLU A 1 267 ? 40.913 -11.424 -9.361 1.00 94.88 267 GLU A C 1
ATOM 2217 O O . GLU A 1 267 ? 41.784 -11.340 -10.227 1.00 94.88 267 GLU A O 1
ATOM 2222 N N . LYS A 1 268 ? 39.993 -10.467 -9.180 1.00 92.25 268 LYS A N 1
ATOM 2223 C CA . LYS A 1 268 ? 39.922 -9.268 -10.028 1.00 92.25 268 LYS A CA 1
ATOM 2224 C C . LYS A 1 268 ? 41.153 -8.370 -9.863 1.00 92.25 268 LYS A C 1
ATOM 2226 O O . LYS A 1 268 ? 41.646 -7.839 -10.854 1.00 92.25 268 LYS A O 1
ATOM 2231 N N . GLN A 1 269 ? 41.689 -8.246 -8.647 1.00 93.06 269 GLN A N 1
ATOM 2232 C CA . GLN A 1 269 ? 42.942 -7.526 -8.382 1.00 93.06 269 GLN A CA 1
ATOM 2233 C C . GLN A 1 269 ? 44.137 -8.181 -9.085 1.00 93.06 269 GLN A C 1
ATOM 2235 O O . GLN A 1 269 ? 44.936 -7.487 -9.711 1.00 93.06 269 GLN A O 1
ATOM 2240 N N . ARG A 1 270 ? 44.242 -9.516 -9.041 1.00 93.69 270 ARG A N 1
ATOM 2241 C CA . ARG A 1 270 ? 45.292 -10.262 -9.752 1.00 93.69 270 ARG A CA 1
ATOM 2242 C C . ARG A 1 270 ? 45.161 -10.122 -11.267 1.00 93.69 270 ARG A C 1
ATOM 2244 O O . ARG A 1 270 ? 46.160 -9.924 -11.949 1.00 93.69 270 ARG A O 1
ATOM 2251 N N . TRP A 1 271 ? 43.936 -10.197 -11.782 1.00 93.94 271 TRP A N 1
ATOM 2252 C CA . TRP A 1 271 ? 43.658 -9.972 -13.197 1.00 93.94 271 TRP A CA 1
ATOM 2253 C C . TRP A 1 271 ? 44.093 -8.569 -13.632 1.00 93.94 271 TRP A C 1
ATOM 2255 O O . TRP A 1 271 ? 44.774 -8.433 -14.643 1.00 93.94 271 TRP A O 1
ATOM 2265 N N . TYR A 1 272 ? 43.781 -7.538 -12.844 1.00 92.06 272 TYR A N 1
ATOM 2266 C CA . TYR A 1 272 ? 44.193 -6.168 -13.147 1.00 92.06 272 TYR A CA 1
ATOM 2267 C C . TYR A 1 272 ? 45.720 -6.024 -13.173 1.00 92.06 272 TYR A C 1
ATOM 2269 O O . TYR A 1 272 ? 46.253 -5.471 -14.126 1.00 92.06 272 TYR A O 1
ATOM 2277 N N . GLN A 1 273 ? 46.432 -6.602 -12.197 1.00 90.06 273 GLN A N 1
ATOM 2278 C CA . GLN A 1 273 ? 47.903 -6.598 -12.165 1.00 90.06 273 GLN A CA 1
ATOM 2279 C C . GLN A 1 273 ? 48.538 -7.223 -13.417 1.00 90.06 273 GLN A C 1
ATOM 2281 O O . GLN A 1 273 ? 49.603 -6.791 -13.838 1.00 90.06 273 GLN A O 1
ATOM 2286 N N . GLN A 1 274 ? 47.899 -8.236 -14.006 1.00 91.94 274 GLN A N 1
ATOM 2287 C CA . GLN A 1 274 ? 48.402 -8.920 -15.203 1.00 91.94 274 GLN A CA 1
ATOM 2288 C C . GLN A 1 274 ? 48.057 -8.199 -16.511 1.00 91.94 274 GLN A C 1
ATOM 2290 O O . GLN A 1 274 ? 48.742 -8.402 -17.507 1.00 91.94 274 GLN A O 1
ATOM 2295 N N . ASN A 1 275 ? 46.995 -7.391 -16.529 1.00 89.94 275 ASN A N 1
ATOM 2296 C CA . ASN A 1 275 ? 46.444 -6.801 -17.754 1.00 89.94 275 ASN A CA 1
ATOM 2297 C C . ASN A 1 275 ? 46.562 -5.268 -17.793 1.00 89.94 275 ASN A C 1
ATOM 2299 O O . ASN A 1 275 ? 46.044 -4.645 -18.715 1.00 89.94 275 ASN A O 1
ATOM 2303 N N . GLN A 1 276 ? 47.236 -4.658 -16.813 1.00 85.00 276 GLN A N 1
ATOM 2304 C CA . GLN A 1 276 ? 47.257 -3.207 -16.607 1.00 85.00 276 GLN A CA 1
ATOM 2305 C C . GLN A 1 276 ? 47.712 -2.415 -17.841 1.00 85.00 276 GLN A C 1
ATOM 2307 O O . GLN A 1 276 ? 47.118 -1.383 -18.148 1.00 85.00 276 GLN A O 1
ATOM 2312 N N . ASP A 1 277 ? 48.708 -2.915 -18.570 1.00 85.31 277 ASP A N 1
ATOM 2313 C CA . ASP A 1 277 ? 49.305 -2.214 -19.715 1.00 85.31 277 ASP A CA 1
ATOM 2314 C C . ASP A 1 277 ? 48.436 -2.259 -20.986 1.00 85.31 277 ASP A C 1
ATOM 2316 O O . ASP A 1 277 ? 48.665 -1.499 -21.925 1.00 85.31 277 ASP A O 1
ATOM 2320 N N . PHE A 1 278 ? 47.416 -3.125 -21.014 1.00 86.88 278 PHE A N 1
ATOM 2321 C CA . PHE A 1 278 ? 46.550 -3.362 -22.176 1.00 86.88 278 PHE A CA 1
ATOM 2322 C C . PHE A 1 278 ? 45.120 -2.827 -21.990 1.00 86.88 278 PHE A C 1
ATOM 2324 O O . PHE A 1 278 ? 44.271 -3.022 -22.861 1.00 86.88 278 PHE A O 1
ATOM 2331 N N . LEU A 1 279 ? 44.828 -2.172 -20.861 1.00 86.62 279 LEU A N 1
ATOM 2332 C CA . LEU A 1 279 ? 43.483 -1.704 -20.520 1.00 86.62 279 LEU A CA 1
ATOM 2333 C C . LEU A 1 279 ? 43.213 -0.284 -21.030 1.00 86.62 279 LEU A C 1
ATOM 2335 O O . LEU A 1 279 ? 44.036 0.623 -20.904 1.00 86.62 279 LEU A O 1
ATOM 2339 N N . SER A 1 280 ? 42.010 -0.079 -21.571 1.00 90.19 280 SER A N 1
ATOM 2340 C CA . SER A 1 280 ? 41.502 1.252 -21.910 1.00 90.19 280 SER A CA 1
ATOM 2341 C C . SER A 1 280 ? 41.180 2.054 -20.644 1.00 90.19 280 SER A C 1
ATOM 2343 O O . SER A 1 280 ? 40.997 1.499 -19.560 1.00 90.19 280 SER A O 1
ATOM 2345 N N . LYS A 1 281 ? 41.062 3.382 -20.776 1.00 87.44 281 LYS A N 1
ATOM 2346 C CA . LYS A 1 281 ? 40.684 4.258 -19.653 1.00 87.44 281 LYS A CA 1
ATOM 2347 C C . LYS A 1 281 ? 39.327 3.878 -19.046 1.00 87.44 281 LYS A C 1
ATOM 2349 O O . LYS A 1 281 ? 39.221 3.831 -17.827 1.00 87.44 281 LYS A O 1
ATOM 2354 N N . GLU A 1 282 ? 38.348 3.540 -19.886 1.00 89.38 282 GLU A N 1
ATOM 2355 C CA . GLU A 1 282 ? 37.017 3.081 -19.460 1.00 89.38 282 GLU A CA 1
ATOM 2356 C C . GLU A 1 282 ? 37.101 1.771 -18.659 1.00 89.38 282 GLU A C 1
ATOM 2358 O O . GLU A 1 282 ? 36.553 1.674 -17.566 1.00 89.38 282 GLU A O 1
ATOM 2363 N N . ALA A 1 283 ? 37.888 0.794 -19.122 1.00 86.12 283 ALA A N 1
ATOM 2364 C CA . ALA A 1 283 ? 38.050 -0.482 -18.421 1.00 86.12 283 ALA A CA 1
ATOM 2365 C C . ALA A 1 283 ? 38.791 -0.345 -17.072 1.00 86.12 283 ALA A C 1
ATOM 2367 O O . ALA A 1 283 ? 38.562 -1.122 -16.139 1.00 86.12 283 ALA A O 1
ATOM 2368 N N . VAL A 1 284 ? 39.683 0.644 -16.943 1.00 89.62 284 VAL A N 1
ATOM 2369 C CA . VAL A 1 284 ? 40.336 0.986 -15.666 1.00 89.62 284 VAL A CA 1
ATOM 2370 C C . VAL A 1 284 ? 39.338 1.612 -14.687 1.00 89.62 284 VAL A C 1
ATOM 2372 O O . VAL A 1 284 ? 39.418 1.345 -13.485 1.00 89.62 284 VAL A O 1
ATOM 2375 N N . GLU A 1 285 ? 38.404 2.424 -15.176 1.00 90.75 285 GLU A N 1
ATOM 2376 C CA . GLU A 1 285 ? 37.355 3.048 -14.365 1.00 90.75 285 GLU A CA 1
ATOM 2377 C C . GLU A 1 285 ? 36.345 2.007 -13.865 1.00 90.75 285 GLU A C 1
ATOM 2379 O O . GLU A 1 285 ? 36.132 1.903 -12.658 1.00 90.75 285 GLU A O 1
ATOM 2384 N N . GLU A 1 286 ? 35.888 1.100 -14.732 1.00 89.19 286 GLU A N 1
ATOM 2385 C CA . GLU A 1 286 ? 35.049 -0.042 -14.335 1.00 89.19 286 GLU A CA 1
ATOM 2386 C C . GLU A 1 286 ? 35.714 -0.926 -13.266 1.00 89.19 286 GLU A C 1
ATOM 2388 O O . GLU A 1 286 ? 35.066 -1.417 -12.337 1.00 89.19 286 GLU A O 1
ATOM 2393 N N . TYR A 1 287 ? 37.031 -1.139 -13.360 1.00 92.56 287 TYR A N 1
ATOM 2394 C CA . TYR A 1 287 ? 37.778 -1.865 -12.333 1.00 92.56 287 TYR A CA 1
ATOM 2395 C C . TYR A 1 287 ? 37.792 -1.122 -10.989 1.00 92.56 287 TYR A C 1
ATOM 2397 O O . TYR A 1 287 ? 37.652 -1.757 -9.934 1.00 92.56 287 TYR A O 1
ATOM 2405 N N . ARG A 1 288 ? 37.966 0.205 -11.008 1.00 90.19 288 ARG A N 1
ATOM 2406 C CA . ARG A 1 288 ? 37.937 1.040 -9.797 1.00 90.19 288 ARG A CA 1
ATOM 2407 C C . ARG A 1 288 ? 36.564 0.997 -9.139 1.00 90.19 288 ARG A C 1
ATOM 2409 O O . ARG A 1 288 ? 36.499 0.800 -7.923 1.00 90.19 288 ARG A O 1
ATOM 2416 N N . ASP A 1 289 ? 35.503 1.086 -9.929 1.00 92.00 289 ASP A N 1
ATOM 2417 C CA . ASP A 1 289 ? 34.123 0.999 -9.452 1.00 92.00 289 ASP A CA 1
ATOM 2418 C C . ASP A 1 289 ? 33.823 -0.377 -8.862 1.00 92.00 289 ASP A C 1
ATOM 2420 O O . ASP A 1 289 ? 33.347 -0.487 -7.732 1.00 92.00 289 ASP A O 1
ATOM 2424 N N . TYR A 1 290 ? 34.235 -1.448 -9.541 1.00 93.06 290 TYR A N 1
ATOM 2425 C CA . TYR A 1 290 ? 34.102 -2.804 -9.016 1.00 93.06 290 TYR A CA 1
ATOM 2426 C C . TYR A 1 290 ? 34.829 -2.982 -7.671 1.00 93.06 290 TYR A C 1
ATOM 2428 O O . TYR A 1 290 ? 34.298 -3.584 -6.732 1.00 93.06 290 TYR A O 1
ATOM 2436 N N . CYS A 1 291 ? 36.055 -2.467 -7.543 1.00 91.19 291 CYS A N 1
ATOM 2437 C CA . CYS A 1 291 ? 36.821 -2.583 -6.302 1.00 91.19 291 CYS A CA 1
ATOM 2438 C C . CYS A 1 291 ? 36.220 -1.750 -5.168 1.00 91.19 291 CYS A C 1
ATOM 2440 O O . CYS A 1 291 ? 36.212 -2.210 -4.021 1.00 91.19 291 CYS A O 1
ATOM 2442 N N . SER A 1 292 ? 35.723 -0.549 -5.469 1.00 90.12 292 SER A N 1
ATOM 2443 C CA . SER A 1 292 ? 35.096 0.328 -4.480 1.00 90.12 292 SER A CA 1
ATOM 2444 C C . SER A 1 292 ? 33.790 -0.284 -3.960 1.00 90.12 292 SER A C 1
ATOM 2446 O O . SER A 1 292 ? 33.626 -0.407 -2.742 1.00 90.12 292 SER A O 1
ATOM 2448 N N . GLU A 1 293 ? 32.942 -0.809 -4.850 1.00 92.75 293 GLU A N 1
ATOM 2449 C CA . GLU A 1 293 ? 31.695 -1.505 -4.517 1.00 92.75 293 GLU A CA 1
ATOM 2450 C C . GLU A 1 293 ? 31.958 -2.731 -3.630 1.00 92.75 293 GLU A C 1
ATOM 2452 O O . GLU A 1 293 ? 31.398 -2.857 -2.536 1.00 92.75 293 GLU A O 1
ATOM 2457 N N . LYS A 1 294 ? 32.857 -3.635 -4.045 1.00 89.56 294 LYS A N 1
ATOM 2458 C CA . LYS A 1 294 ? 33.149 -4.852 -3.267 1.00 89.56 294 LYS A CA 1
ATOM 2459 C C . LYS A 1 294 ? 33.764 -4.537 -1.907 1.00 89.56 294 LYS A C 1
ATOM 2461 O O . LYS A 1 294 ? 33.426 -5.199 -0.927 1.00 89.56 294 LYS A O 1
ATOM 2466 N N . THR A 1 295 ? 34.620 -3.522 -1.825 1.00 90.94 295 THR A N 1
ATOM 2467 C CA . THR A 1 295 ? 35.217 -3.083 -0.555 1.00 90.94 295 THR A CA 1
ATOM 2468 C C . THR A 1 295 ? 34.167 -2.488 0.381 1.00 90.94 295 THR A C 1
ATOM 2470 O O . THR A 1 295 ? 34.194 -2.773 1.579 1.00 90.94 295 THR A O 1
ATOM 2473 N N . LEU A 1 296 ? 33.226 -1.699 -0.146 1.00 90.12 296 LEU A N 1
ATOM 2474 C CA . LEU A 1 296 ? 32.107 -1.153 0.622 1.00 90.12 296 LEU A CA 1
ATOM 2475 C C . LEU A 1 296 ? 31.246 -2.280 1.205 1.00 90.12 296 LEU A C 1
ATOM 2477 O O . LEU A 1 296 ? 31.004 -2.295 2.410 1.00 90.12 296 LEU A O 1
ATOM 2481 N N . ILE A 1 297 ? 30.842 -3.248 0.376 1.00 86.12 297 ILE A N 1
ATOM 2482 C CA . ILE A 1 297 ? 30.028 -4.396 0.804 1.00 86.12 297 ILE A CA 1
ATOM 2483 C C . ILE A 1 297 ? 30.730 -5.163 1.930 1.00 86.12 297 ILE A C 1
ATOM 2485 O O . ILE A 1 297 ? 30.115 -5.435 2.960 1.00 86.12 297 ILE A O 1
ATOM 2489 N N . LEU A 1 298 ? 32.023 -5.465 1.771 1.00 90.00 298 LEU A N 1
ATOM 2490 C CA . LEU A 1 298 ? 32.807 -6.163 2.793 1.00 90.00 298 LEU A CA 1
ATOM 2491 C C . LEU A 1 298 ? 32.854 -5.377 4.112 1.00 90.00 298 LEU A C 1
ATOM 2493 O O . LEU A 1 298 ? 32.556 -5.942 5.162 1.00 90.00 298 LEU A O 1
ATOM 2497 N N . LYS A 1 299 ? 33.146 -4.069 4.063 1.00 88.19 299 LYS A N 1
ATOM 2498 C CA . LYS A 1 299 ? 33.187 -3.204 5.256 1.00 88.19 299 LYS A CA 1
ATOM 2499 C C . LYS A 1 299 ? 31.837 -3.124 5.966 1.00 88.19 299 LYS A C 1
ATOM 2501 O O . LYS A 1 299 ? 31.789 -3.205 7.189 1.00 88.19 299 LYS A O 1
ATOM 2506 N N . VAL A 1 300 ? 30.743 -2.978 5.219 1.00 87.38 300 VAL A N 1
ATOM 2507 C CA . VAL A 1 300 ? 29.390 -2.878 5.787 1.00 87.38 300 VAL A CA 1
ATOM 2508 C C . VAL A 1 300 ? 28.978 -4.188 6.450 1.00 87.38 300 VAL A C 1
ATOM 2510 O O . VAL A 1 300 ? 28.490 -4.171 7.579 1.00 87.38 300 VAL A O 1
ATOM 2513 N N . VAL A 1 301 ? 29.179 -5.323 5.777 1.00 83.94 301 VAL A N 1
ATOM 2514 C CA . VAL A 1 301 ? 28.814 -6.638 6.325 1.00 83.94 301 VAL A CA 1
ATOM 2515 C C . VAL A 1 301 ? 29.663 -6.965 7.554 1.00 83.94 301 VAL A C 1
ATOM 2517 O O . VAL A 1 301 ? 29.123 -7.442 8.549 1.00 83.94 301 VAL A O 1
ATOM 2520 N N . GLN A 1 302 ? 30.958 -6.644 7.535 1.00 83.38 302 GLN A N 1
ATOM 2521 C CA . GLN A 1 302 ? 31.839 -6.842 8.684 1.00 83.38 302 GLN A CA 1
ATOM 2522 C C . GLN A 1 302 ? 31.452 -5.954 9.877 1.00 83.38 302 GLN A C 1
ATOM 2524 O O . GLN A 1 302 ? 31.293 -6.463 10.982 1.00 83.38 302 GLN A O 1
ATOM 2529 N N . ALA A 1 303 ? 31.178 -4.666 9.650 1.00 80.44 303 ALA A N 1
ATOM 2530 C CA . ALA A 1 303 ? 30.710 -3.764 10.703 1.00 80.44 303 ALA A CA 1
ATOM 2531 C C . ALA A 1 303 ? 29.355 -4.197 11.291 1.00 80.44 303 ALA A C 1
ATOM 2533 O O . ALA A 1 303 ? 29.102 -4.007 12.478 1.00 80.44 303 ALA A O 1
ATOM 2534 N N . ARG A 1 304 ? 28.465 -4.784 10.479 1.00 77.88 304 ARG A N 1
ATOM 2535 C CA . ARG A 1 304 ? 27.207 -5.365 10.971 1.00 77.88 304 ARG A CA 1
ATOM 2536 C C . ARG A 1 304 ? 27.468 -6.600 11.829 1.00 77.88 304 ARG A C 1
ATOM 2538 O O . ARG A 1 304 ? 26.875 -6.709 12.889 1.00 77.88 304 ARG A O 1
ATOM 2545 N N . LEU A 1 305 ? 28.372 -7.489 11.423 1.00 77.25 305 LEU A N 1
ATOM 2546 C CA . LEU A 1 305 ? 28.733 -8.661 12.227 1.00 77.25 305 LEU A CA 1
ATOM 2547 C C . LEU A 1 305 ? 29.323 -8.284 13.588 1.00 77.25 305 LEU A C 1
ATOM 2549 O O . LEU A 1 305 ? 28.958 -8.898 14.584 1.00 77.25 305 LEU A O 1
ATOM 2553 N N . GLU A 1 306 ? 30.187 -7.270 13.630 1.00 76.94 306 GLU A N 1
ATOM 2554 C CA . GLU A 1 306 ? 30.821 -6.775 14.861 1.00 76.94 306 GLU A CA 1
ATOM 2555 C C . GLU A 1 306 ? 29.829 -6.102 15.824 1.00 76.94 306 GLU A C 1
ATOM 2557 O O . GLU A 1 306 ? 30.085 -6.045 17.019 1.00 76.94 306 GLU A O 1
ATOM 2562 N N . ARG A 1 307 ? 28.684 -5.608 15.333 1.00 72.00 307 ARG A N 1
ATOM 2563 C CA . ARG A 1 307 ? 27.633 -5.004 16.177 1.00 72.00 307 ARG A CA 1
ATOM 2564 C C . ARG A 1 307 ? 26.753 -6.022 16.901 1.00 72.00 307 ARG A C 1
ATOM 2566 O O . ARG A 1 307 ? 26.099 -5.650 17.869 1.00 72.00 307 ARG A O 1
ATOM 2573 N N . TYR A 1 308 ? 26.684 -7.255 16.404 1.00 59.91 308 TYR A N 1
ATOM 2574 C CA . TYR A 1 308 ? 25.764 -8.290 16.893 1.00 59.91 308 TYR A CA 1
ATOM 2575 C C . TYR A 1 308 ? 26.487 -9.555 17.402 1.00 59.91 308 TYR A C 1
ATOM 2577 O O . TYR A 1 308 ? 25.831 -10.565 17.661 1.00 59.91 308 TYR A O 1
ATOM 2585 N N . CYS A 1 309 ? 27.820 -9.517 17.517 1.00 47.19 309 CYS A N 1
ATOM 2586 C CA . CYS A 1 309 ? 28.650 -10.529 18.184 1.00 47.19 309 CYS A CA 1
ATOM 2587 C C . CYS A 1 309 ? 29.179 -9.970 19.504 1.00 47.19 309 CYS A C 1
ATOM 2589 O O . CYS A 1 309 ? 29.297 -10.780 20.448 1.00 47.19 309 CYS A O 1
#

Foldseek 3Di:
DDDDPDDPDDQDLVNQCVVDPVQKDWDDDQQKIKIAGRQPPDPQQWGIWIWGAPDSVNPHTAKIKIAGPDHPQQFGIWMAGPVQRKIKTAGDAPHVVQWGIWIDHPFKIKTAGPLVPDPQQWGIWMDGPFKIKTAGDDDPVPDGIDMDGHDDPDDDDDDDDDDDDDDPPDDDDPPVVVVVVVVVVVVVVVVVVVVVVVVVVVVVVVVVVVVVPPPPVCVVLCVVVVNDPDDDPVSVVVSVVVVVVVVVVVVVVLVVVLVVLVVVLVVLVVVCVVCVVPDDPVRVVVSVVSNVVSVVVNVVSVVVVVVVD

Organism: Tetraodon nigroviridis (NCBI:txid99883)